Protein AF-A0A955HXT4-F1 (afdb_monomer_lite)

Foldseek 3Di:
DDDDDDDDDDDDDDDDDDDPPPPPPPPVVVVVVVVVVVVVVVVVPPDDDDDPDPPPPDDDDQWDWDFDAFADFPQDDQQWTFTPTQFIDTPNAGEKEWEAAPPDPLCVLQVVLVLVLQVPDDRYHYFYAHPVQQAGPNVRDHHDPVVNVSLQCRLCVVNADGWIATRVGIIHGTDNCVVVSDNVVVSVVVVVRSVVSD

Sequence (198 aa):
MRKKKHKETIQEVEIRLPSLLSAYLTPVAIIITTVIVCFVILFATRGSSLLITSADSDDSVAGALSYAGRGKALGDFKTFTEYDNELCTEDGKPVVFMFSATWCPHCQWVGDTFNSWAKEQKDVVVYRYEVDTNENVLTGEKGIPEEHKKIYDEFNPNQTIPTFVFGCKYARVGNGYENENDLQKEVDTFNDVVSKIL

Organism: NCBI:txid2099670

InterPro domains:
  IPR013766 Thioredoxin domain [PF00085] (81-137)
  IPR013766 Thioredoxin domain [PS51352] (54-192)
  IPR036249 Thioredoxin-like superfamily [SSF52833] (80-187)
  IPR050620 Thioredoxin H-type-like [PTHR10438] (78-177)

Secondary structure (DSSP, 8-state):
-------PPPPP--------TTSSHHHHHHHHHHHHHHHHHHHHT----------------SSPPB------EEEEETTEEEE--PPPEETTEEEEEEEE-TT-HHHHHHHHHHHHHHHH-SSSEEEEEETTTTEETTTTEE---HHHHHHHHHH-TT--SSEEEETTTEEEES-SSGGGT-HHHHHHHHHHHHTTT-

Structure (mmCIF, N/CA/C/O backbone):
data_AF-A0A955HXT4-F1
#
_entry.id   AF-A0A955HXT4-F1
#
loop_
_atom_site.group_PDB
_atom_site.id
_atom_site.type_symbol
_atom_site.label_atom_id
_atom_site.label_alt_id
_atom_site.label_comp_id
_atom_site.label_asym_id
_atom_site.label_entity_id
_atom_site.label_seq_id
_atom_site.pdbx_PDB_ins_code
_atom_site.Cartn_x
_atom_site.Cartn_y
_atom_site.Cartn_z
_atom_site.occupancy
_atom_site.B_iso_or_equiv
_atom_site.auth_seq_id
_atom_site.auth_comp_id
_atom_site.auth_asym_id
_atom_site.auth_atom_id
_atom_site.pdbx_PDB_model_num
ATOM 1 N N . MET A 1 1 ? 60.426 15.528 7.931 1.00 53.31 1 MET A N 1
ATOM 2 C CA . MET A 1 1 ? 59.687 15.466 9.213 1.00 53.31 1 MET A CA 1
ATOM 3 C C . MET A 1 1 ? 59.556 14.002 9.639 1.00 53.31 1 MET A C 1
ATOM 5 O O . MET A 1 1 ? 58.858 13.249 8.978 1.00 53.31 1 MET A O 1
ATOM 9 N N . ARG A 1 2 ? 60.314 13.563 10.658 1.00 49.75 2 ARG A N 1
ATOM 10 C CA . ARG A 1 2 ? 60.369 12.165 11.140 1.00 49.75 2 ARG A CA 1
ATOM 11 C C . ARG A 1 2 ? 59.339 11.959 12.259 1.00 49.75 2 ARG A C 1
ATOM 13 O O . ARG A 1 2 ? 59.490 12.557 13.319 1.00 49.75 2 ARG A O 1
ATOM 20 N N . LYS A 1 3 ? 58.326 11.110 12.050 1.00 57.19 3 LYS A N 1
ATOM 21 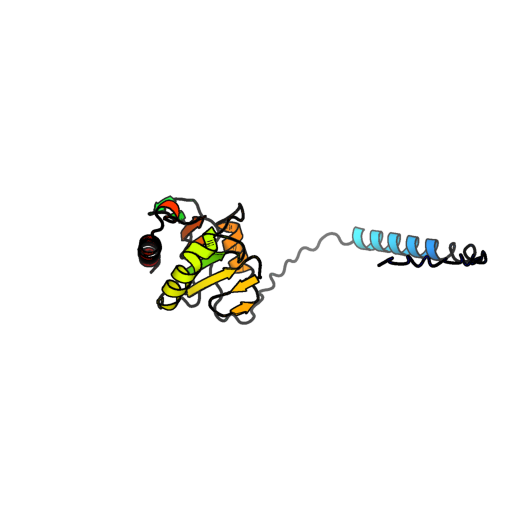C CA . LYS A 1 3 ? 57.395 10.685 13.111 1.00 57.19 3 LYS A CA 1
ATOM 22 C C . LYS A 1 3 ? 58.052 9.576 13.946 1.00 57.19 3 LYS A C 1
ATOM 24 O O . LYS A 1 3 ? 58.357 8.508 13.423 1.00 57.19 3 LYS A O 1
ATOM 29 N N . LYS A 1 4 ? 58.317 9.857 15.227 1.00 58.62 4 LYS A N 1
ATOM 30 C CA . LYS A 1 4 ? 58.809 8.885 16.218 1.00 58.62 4 LYS A CA 1
ATOM 31 C C . LYS A 1 4 ? 57.659 7.958 16.631 1.00 58.62 4 LYS A C 1
ATOM 33 O O . LYS A 1 4 ? 56.587 8.435 16.983 1.00 58.62 4 LYS A O 1
ATOM 38 N N . LYS A 1 5 ? 57.899 6.647 16.582 1.00 60.75 5 LYS A N 1
ATOM 39 C CA . LYS A 1 5 ? 56.987 5.586 17.031 1.00 60.75 5 LYS A CA 1
ATOM 40 C C . LYS A 1 5 ? 57.273 5.328 18.515 1.00 60.75 5 LYS A C 1
ATOM 42 O O . LYS A 1 5 ? 58.397 4.956 18.848 1.00 60.75 5 LYS A O 1
ATOM 47 N N . HIS A 1 6 ? 56.310 5.592 19.395 1.00 56.22 6 HIS A N 1
ATOM 48 C CA . HIS A 1 6 ? 56.411 5.267 20.820 1.00 56.22 6 HIS A CA 1
ATOM 49 C C . HIS A 1 6 ? 55.962 3.813 21.011 1.00 56.22 6 HIS A C 1
ATOM 51 O O . HIS A 1 6 ? 54.920 3.418 20.494 1.00 56.22 6 HIS A O 1
ATOM 57 N N . LYS A 1 7 ? 56.805 3.006 21.656 1.00 61.34 7 LYS A N 1
ATOM 58 C CA . LYS A 1 7 ? 56.578 1.589 21.943 1.00 61.34 7 LYS A CA 1
ATOM 59 C C . LYS A 1 7 ? 56.429 1.492 23.457 1.00 61.34 7 LYS A C 1
ATOM 61 O O . LYS A 1 7 ? 57.424 1.625 24.161 1.00 61.34 7 LYS A O 1
ATOM 66 N N . GLU A 1 8 ? 55.200 1.347 23.935 1.00 68.94 8 GLU A N 1
ATOM 67 C CA . GLU A 1 8 ? 54.926 1.086 25.347 1.00 68.94 8 GLU A CA 1
ATOM 68 C C . GLU A 1 8 ? 55.079 -0.412 25.622 1.00 68.94 8 GLU A C 1
ATOM 70 O O . GLU A 1 8 ? 54.591 -1.260 24.873 1.00 68.94 8 GLU A O 1
ATOM 75 N N . THR A 1 9 ? 55.831 -0.718 26.674 1.00 63.16 9 THR A N 1
ATOM 76 C CA . THR A 1 9 ? 56.113 -2.064 27.172 1.00 63.16 9 THR A CA 1
ATOM 77 C C . THR A 1 9 ? 55.138 -2.347 28.309 1.00 63.16 9 THR A C 1
ATOM 79 O O . THR A 1 9 ? 55.160 -1.643 29.315 1.00 63.16 9 THR A O 1
ATOM 82 N N . ILE A 1 10 ? 54.294 -3.366 28.153 1.00 64.38 10 ILE A N 1
ATOM 83 C CA . ILE A 1 10 ? 53.376 -3.839 29.195 1.00 64.38 10 ILE A CA 1
ATOM 84 C C . ILE A 1 10 ? 54.114 -4.887 30.037 1.00 64.38 10 ILE A C 1
ATOM 86 O O . ILE A 1 10 ? 54.638 -5.859 29.497 1.00 64.38 10 ILE A O 1
ATOM 90 N N . GLN A 1 11 ? 54.186 -4.660 31.350 1.00 62.50 11 GLN A N 1
ATOM 91 C CA . GLN A 1 11 ? 54.687 -5.615 32.341 1.00 62.50 11 GLN A CA 1
ATOM 92 C C . GLN A 1 11 ? 53.580 -6.618 32.690 1.00 62.50 11 GLN A C 1
ATOM 94 O O . GLN A 1 11 ? 52.490 -6.218 33.095 1.00 62.50 11 GLN A O 1
ATOM 99 N N . GLU A 1 12 ? 53.869 -7.911 32.555 1.00 58.31 12 GLU A N 1
ATOM 100 C CA . GLU A 1 12 ? 52.987 -8.984 33.015 1.00 58.31 12 GLU A CA 1
ATOM 101 C C . GLU A 1 12 ? 53.030 -9.090 34.545 1.00 58.31 12 GLU A C 1
ATOM 103 O O . GLU A 1 12 ? 54.092 -9.224 35.153 1.00 58.31 12 GLU A O 1
ATOM 108 N N . VAL A 1 13 ? 51.853 -9.014 35.167 1.00 61.19 13 VAL A N 1
ATOM 109 C CA . VAL A 1 13 ? 51.643 -9.261 36.595 1.00 61.19 13 VAL A CA 1
ATOM 110 C C . VAL A 1 13 ? 51.142 -10.695 36.736 1.00 61.19 13 VAL A C 1
ATOM 112 O O . VAL A 1 13 ? 49.995 -10.998 36.414 1.00 61.19 13 VAL A O 1
ATOM 115 N N . GLU A 1 14 ? 52.010 -11.587 37.202 1.00 57.38 14 GLU A N 1
ATOM 116 C CA . GLU A 1 14 ? 51.670 -12.986 37.458 1.00 57.38 14 GLU A CA 1
ATOM 117 C C . GLU A 1 14 ? 50.948 -13.102 38.814 1.00 57.38 14 GLU A C 1
ATOM 119 O O . GLU A 1 14 ? 51.556 -13.050 39.885 1.00 57.38 14 GLU A O 1
ATOM 124 N N . ILE A 1 15 ? 49.618 -13.214 38.777 1.00 60.78 15 ILE A N 1
ATOM 125 C CA . ILE A 1 15 ? 48.770 -13.374 39.966 1.00 60.78 15 ILE A CA 1
ATOM 126 C C . ILE A 1 15 ? 48.637 -14.873 40.277 1.00 60.78 15 ILE A C 1
ATOM 128 O O . ILE A 1 15 ? 47.911 -15.599 39.599 1.00 60.78 15 ILE A O 1
ATOM 132 N N . ARG A 1 16 ? 49.310 -15.348 41.334 1.00 54.75 16 ARG A N 1
ATOM 133 C CA . ARG A 1 16 ? 49.084 -16.691 41.899 1.00 54.75 16 ARG A CA 1
ATOM 134 C C . ARG A 1 16 ? 47.784 -16.719 42.710 1.00 54.75 16 ARG A C 1
ATOM 136 O O . ARG A 1 16 ? 47.733 -16.180 43.814 1.00 54.75 16 ARG A O 1
ATOM 143 N N . LEU A 1 17 ? 46.755 -17.384 42.183 1.00 54.28 17 LEU A N 1
ATOM 144 C CA . LEU A 1 17 ? 45.525 -17.707 42.917 1.00 54.28 17 LEU A CA 1
ATOM 145 C C . LEU A 1 17 ? 45.752 -18.899 43.876 1.00 54.28 17 LEU A C 1
ATOM 147 O O . LEU A 1 17 ? 46.252 -19.936 43.434 1.00 54.28 17 LEU A O 1
ATOM 151 N N . PRO A 1 18 ? 45.358 -18.808 45.160 1.00 56.88 18 PRO A N 1
ATOM 152 C CA . PRO A 1 18 ? 45.424 -19.932 46.088 1.00 56.88 18 PRO A CA 1
ATOM 153 C C . PRO A 1 18 ? 44.296 -20.953 45.852 1.00 56.88 18 PRO A C 1
ATOM 155 O O . PRO A 1 18 ? 43.135 -20.623 45.612 1.00 56.88 18 PRO A O 1
ATOM 158 N N . SER A 1 19 ? 44.665 -22.227 45.962 1.00 62.62 19 SER A N 1
ATOM 159 C CA . SER A 1 19 ? 43.864 -23.434 45.751 1.00 62.62 19 SER A CA 1
ATOM 160 C C . SER A 1 19 ? 42.861 -23.711 46.884 1.00 62.62 19 SER A C 1
ATOM 162 O O . SER A 1 19 ? 43.049 -24.642 47.666 1.00 62.62 19 SER A O 1
ATOM 164 N N . LEU A 1 20 ? 41.785 -22.925 46.984 1.00 56.62 20 LEU A N 1
ATOM 165 C CA . LEU A 1 20 ? 40.714 -23.139 47.979 1.00 56.62 20 LEU A CA 1
ATOM 166 C C . LEU A 1 20 ? 39.374 -23.614 47.381 1.00 56.62 20 LEU A C 1
ATOM 168 O O . LEU A 1 20 ? 38.366 -23.683 48.079 1.00 56.62 20 LEU A O 1
ATOM 172 N N . LEU A 1 21 ? 39.350 -23.996 46.101 1.00 54.28 21 LEU A N 1
ATOM 173 C CA . LEU A 1 21 ? 38.120 -24.373 45.389 1.00 54.28 21 LEU A CA 1
ATOM 174 C C . LEU A 1 21 ? 37.631 -25.818 45.616 1.00 54.28 21 LEU A C 1
ATOM 176 O O . LEU A 1 21 ? 36.518 -26.129 45.202 1.00 54.28 21 LEU A O 1
ATOM 180 N N . SER A 1 22 ? 38.384 -26.709 46.278 1.00 54.56 22 SER A N 1
ATOM 181 C CA . SER A 1 22 ? 37.965 -28.124 46.389 1.00 54.56 22 SER A CA 1
ATOM 182 C C . SER A 1 22 ? 37.042 -28.454 47.571 1.00 54.56 22 SER A C 1
ATOM 184 O O . SER A 1 22 ? 36.532 -29.570 47.633 1.00 54.56 22 SER A O 1
ATOM 186 N N . ALA A 1 23 ? 36.773 -27.514 48.485 1.00 54.53 23 ALA A N 1
ATOM 187 C CA . ALA A 1 23 ? 36.004 -27.799 49.705 1.00 54.53 23 ALA A CA 1
ATOM 188 C C . ALA A 1 23 ? 34.492 -27.497 49.617 1.00 54.53 23 ALA A C 1
ATOM 190 O O . ALA A 1 23 ? 33.747 -27.902 50.504 1.00 54.53 23 ALA A O 1
ATOM 191 N N . TYR A 1 24 ? 34.019 -26.818 48.564 1.00 53.38 24 TYR A N 1
ATOM 192 C CA . TYR A 1 24 ? 32.614 -26.378 48.450 1.00 53.38 24 TYR A CA 1
ATOM 193 C C . TYR A 1 24 ? 31.806 -27.058 47.334 1.00 53.38 24 TYR A C 1
ATOM 195 O O . TYR A 1 24 ? 30.602 -26.836 47.224 1.00 53.38 24 TYR A O 1
ATOM 203 N N . LEU A 1 25 ? 32.430 -27.913 46.518 1.00 52.97 25 LEU A N 1
ATOM 204 C CA . LEU A 1 25 ? 31.774 -28.522 45.352 1.00 52.97 25 LEU A CA 1
ATOM 205 C C . LEU A 1 25 ? 30.911 -29.751 45.683 1.00 52.97 25 LEU A C 1
ATOM 207 O O . LEU A 1 25 ? 30.030 -30.101 44.901 1.00 52.97 25 LEU A O 1
ATOM 211 N N . THR A 1 26 ? 31.107 -30.398 46.833 1.00 55.69 26 THR A N 1
ATOM 212 C CA . THR A 1 26 ? 30.389 -31.637 47.171 1.00 55.69 26 THR A CA 1
ATOM 213 C C . THR A 1 26 ? 28.972 -31.446 47.742 1.00 55.69 26 THR A C 1
ATOM 215 O O . THR A 1 26 ? 28.105 -32.227 47.350 1.00 55.69 26 THR A O 1
ATOM 218 N N . PRO A 1 27 ? 28.635 -30.434 48.575 1.00 55.62 27 PRO A N 1
ATOM 219 C CA . PRO A 1 27 ? 27.262 -30.299 49.076 1.00 55.62 27 PRO A CA 1
ATOM 220 C C . PRO A 1 27 ? 26.286 -29.672 48.061 1.00 55.62 27 PRO A C 1
ATOM 222 O O . PRO A 1 27 ? 25.096 -29.977 48.098 1.00 55.62 27 PRO A O 1
ATOM 225 N N . VAL A 1 28 ? 26.757 -28.839 47.122 1.00 58.94 28 VAL A N 1
ATOM 226 C CA . VAL A 1 28 ? 25.887 -28.146 46.144 1.00 58.94 28 VAL A CA 1
ATOM 227 C C . VAL A 1 28 ? 25.354 -29.103 45.070 1.00 58.94 28 VAL A C 1
ATOM 229 O O . VAL A 1 28 ? 24.183 -29.026 44.700 1.00 58.94 28 VAL A O 1
ATOM 232 N N . ALA A 1 29 ? 26.173 -30.055 44.611 1.00 59.12 29 ALA A N 1
ATOM 233 C CA . ALA A 1 29 ? 25.756 -31.038 43.609 1.00 59.12 29 ALA A CA 1
ATOM 234 C C . ALA A 1 29 ? 24.626 -31.958 44.118 1.00 59.12 29 ALA A C 1
ATOM 236 O O . ALA A 1 29 ? 23.707 -32.285 43.367 1.00 59.12 29 ALA A O 1
ATOM 237 N N . ILE A 1 30 ? 24.639 -32.310 45.410 1.00 62.78 30 ILE A N 1
ATOM 238 C CA . ILE A 1 30 ? 23.604 -33.154 46.028 1.00 62.78 30 ILE A CA 1
ATOM 239 C C . ILE A 1 30 ? 22.255 -32.418 46.074 1.00 62.78 30 ILE A C 1
ATOM 241 O O . ILE A 1 30 ? 21.230 -33.008 45.738 1.00 62.78 30 ILE A O 1
ATOM 245 N N . ILE A 1 31 ? 22.248 -31.119 46.397 1.00 65.88 31 ILE A N 1
ATOM 246 C CA . ILE A 1 31 ? 21.019 -30.305 46.459 1.00 65.88 31 ILE A CA 1
ATOM 247 C C . ILE A 1 31 ? 20.382 -30.136 45.070 1.00 65.88 31 ILE A C 1
ATOM 249 O O . ILE A 1 31 ? 19.165 -30.222 44.933 1.00 65.88 31 ILE A O 1
ATOM 253 N N . ILE A 1 32 ? 21.182 -29.946 44.016 1.00 67.31 32 ILE A N 1
ATOM 254 C CA . ILE A 1 32 ? 20.648 -29.778 42.654 1.00 67.31 32 ILE A CA 1
ATOM 255 C C . ILE A 1 32 ? 19.984 -31.073 42.164 1.00 67.31 32 ILE A C 1
ATOM 257 O O . ILE A 1 32 ? 18.893 -31.035 41.595 1.00 67.31 32 ILE A O 1
ATOM 261 N N . THR A 1 33 ? 20.592 -32.233 42.429 1.00 66.56 33 THR A N 1
ATOM 262 C CA . THR A 1 33 ? 20.018 -33.518 41.992 1.00 66.56 33 THR A CA 1
ATOM 263 C C . THR A 1 33 ? 18.702 -33.862 42.693 1.00 66.56 33 THR A C 1
ATOM 265 O O . THR A 1 33 ? 17.781 -34.350 42.038 1.00 66.56 33 THR A O 1
ATOM 268 N N . THR A 1 34 ? 18.553 -33.559 43.986 1.00 68.94 34 THR A N 1
ATOM 269 C CA . THR A 1 34 ? 17.302 -33.831 44.712 1.00 68.94 34 THR A CA 1
ATOM 270 C C . THR A 1 34 ? 16.160 -32.914 44.272 1.00 68.94 34 THR A C 1
ATOM 272 O O . THR A 1 34 ? 15.029 -33.381 44.138 1.00 68.94 34 THR A O 1
ATOM 275 N N . VAL A 1 35 ? 16.440 -31.646 43.952 1.00 72.38 35 VAL A N 1
ATOM 276 C CA . VAL A 1 35 ? 15.427 -30.715 43.421 1.00 72.38 35 VAL A CA 1
ATOM 277 C C . VAL A 1 35 ? 14.930 -31.153 42.040 1.00 72.38 35 VAL A C 1
ATOM 279 O O . VAL A 1 35 ? 13.722 -31.149 41.804 1.00 72.38 35 VAL A O 1
ATOM 282 N N . ILE A 1 36 ? 15.826 -31.594 41.148 1.00 71.56 36 ILE A N 1
ATOM 283 C CA . ILE A 1 36 ? 15.449 -32.047 39.799 1.00 71.56 36 ILE A CA 1
ATOM 284 C C . ILE A 1 36 ? 14.583 -33.314 39.862 1.00 71.56 36 ILE A C 1
ATOM 286 O O . ILE A 1 36 ? 13.556 -33.384 39.188 1.00 71.56 36 ILE A O 1
ATOM 290 N N . VAL A 1 37 ? 14.932 -34.290 40.709 1.00 69.81 37 VAL A N 1
ATOM 291 C CA . VAL A 1 37 ? 14.133 -35.520 40.871 1.00 69.81 37 VAL A CA 1
ATOM 292 C C . VAL A 1 37 ? 12.741 -35.214 41.441 1.00 69.81 37 VAL A C 1
ATOM 294 O O . VAL A 1 37 ? 11.750 -35.739 40.933 1.00 69.81 37 VAL A O 1
ATOM 297 N N . CYS A 1 38 ? 12.628 -34.313 42.424 1.00 67.00 38 CYS A N 1
ATOM 298 C CA . CYS A 1 38 ? 11.327 -33.875 42.942 1.00 67.00 38 CYS A CA 1
ATOM 299 C C . CYS A 1 38 ? 10.472 -33.166 41.878 1.00 67.00 38 CYS A C 1
ATOM 301 O O . CYS A 1 38 ? 9.263 -33.391 41.820 1.00 67.00 38 CYS A O 1
ATOM 303 N N . PHE A 1 39 ? 11.078 -32.348 41.010 1.00 67.81 39 PHE A N 1
ATOM 304 C CA . PHE A 1 39 ? 10.352 -31.651 39.943 1.00 67.81 39 PHE A CA 1
ATOM 305 C C . PHE A 1 39 ? 9.809 -32.616 38.882 1.00 67.81 39 PHE A C 1
ATOM 307 O O . PHE A 1 39 ? 8.666 -32.478 38.450 1.00 67.81 39 PHE A O 1
ATOM 314 N N . VAL A 1 40 ? 10.586 -33.637 38.509 1.00 66.75 40 VAL A N 1
ATOM 315 C CA . VAL A 1 40 ? 10.152 -34.656 37.539 1.00 66.75 40 VAL A CA 1
ATOM 316 C C . VAL A 1 40 ? 9.013 -35.514 38.103 1.00 66.75 40 VAL A C 1
ATOM 318 O O . VAL A 1 40 ? 8.042 -35.772 37.393 1.00 66.75 40 VAL A O 1
ATOM 321 N N . ILE A 1 41 ? 9.066 -35.896 39.386 1.00 63.47 41 ILE A N 1
ATOM 322 C CA . ILE A 1 41 ? 7.982 -36.659 40.030 1.00 63.47 41 ILE A CA 1
ATOM 323 C C . ILE A 1 41 ? 6.696 -35.819 40.127 1.00 63.47 41 ILE A C 1
ATOM 325 O O . ILE A 1 41 ? 5.614 -36.333 39.848 1.00 63.47 41 ILE A O 1
ATOM 329 N N . LEU A 1 42 ? 6.798 -34.521 40.444 1.00 59.72 42 LEU A N 1
ATOM 330 C CA . LEU A 1 42 ? 5.639 -33.619 40.511 1.00 59.72 42 LEU A CA 1
ATOM 331 C C . LEU A 1 42 ? 4.983 -33.358 39.146 1.00 59.72 42 LEU A C 1
ATOM 333 O O . LEU A 1 42 ? 3.772 -33.136 39.090 1.00 59.72 42 LEU A O 1
ATOM 337 N N . PHE A 1 43 ? 5.750 -33.394 38.054 1.00 58.38 43 PHE A N 1
ATOM 338 C CA . PHE A 1 43 ? 5.209 -33.243 36.700 1.00 58.38 43 PHE A CA 1
ATOM 339 C C . PHE A 1 43 ? 4.623 -34.545 36.139 1.00 58.38 43 PHE A C 1
ATOM 341 O O . PHE A 1 43 ? 3.641 -34.496 35.401 1.00 58.38 43 PHE A O 1
ATOM 348 N N . ALA A 1 44 ? 5.149 -35.713 36.522 1.00 57.88 44 ALA A N 1
ATOM 349 C CA . ALA A 1 44 ? 4.677 -36.998 36.004 1.00 57.88 44 ALA A CA 1
ATOM 350 C C . ALA A 1 44 ? 3.304 -37.442 36.556 1.00 57.88 44 ALA A C 1
ATOM 352 O O . ALA A 1 44 ? 2.647 -38.275 35.937 1.00 57.88 44 ALA A O 1
ATOM 353 N N . THR A 1 45 ? 2.833 -36.892 37.685 1.00 53.06 45 THR A N 1
ATOM 354 C CA . THR A 1 45 ? 1.534 -37.269 38.286 1.00 53.06 45 THR A CA 1
ATOM 355 C C . THR A 1 45 ? 0.406 -36.260 38.057 1.00 53.06 45 THR A C 1
ATOM 357 O O . THR A 1 45 ? -0.692 -36.453 38.572 1.00 53.06 45 THR A O 1
ATOM 360 N N . ARG A 1 46 ? 0.626 -35.192 37.280 1.00 55.06 46 ARG A N 1
ATOM 361 C CA . ARG A 1 46 ? -0.428 -34.241 36.876 1.00 55.06 46 ARG A CA 1
ATOM 362 C C . ARG A 1 46 ? -0.870 -34.478 35.434 1.00 55.06 46 ARG A C 1
ATOM 364 O O . ARG A 1 46 ? -0.840 -33.589 34.593 1.00 55.06 46 ARG A O 1
ATOM 371 N N . GLY A 1 47 ? -1.299 -35.707 35.167 1.00 53.81 47 GLY A N 1
ATOM 372 C CA . GLY A 1 47 ? -2.097 -36.029 33.993 1.00 53.81 47 GLY A CA 1
ATOM 373 C C . GLY A 1 47 ? -3.577 -35.732 34.242 1.00 53.81 47 GLY A C 1
ATOM 374 O O . GLY A 1 47 ? -4.168 -36.267 35.175 1.00 53.81 47 GLY A O 1
ATOM 375 N N . SER A 1 48 ? -4.158 -34.933 33.346 1.00 57.94 48 SER A N 1
ATOM 376 C CA . SER A 1 48 ? -5.571 -34.978 32.943 1.00 57.94 48 SER A CA 1
ATOM 377 C C . SER A 1 48 ? -6.626 -34.394 33.892 1.00 57.94 48 SER A C 1
ATOM 379 O O . SER A 1 48 ? -7.367 -35.099 34.571 1.00 57.94 48 SER A O 1
ATOM 381 N N . SER A 1 49 ? -6.827 -33.081 33.787 1.00 51.81 49 SER A N 1
ATOM 382 C CA . SER A 1 49 ? -8.177 -32.511 33.682 1.00 51.81 49 SER A CA 1
ATOM 383 C C . SER A 1 49 ? -8.116 -31.282 32.788 1.00 51.81 49 SER A C 1
ATOM 385 O O . SER A 1 49 ? -7.699 -30.199 33.186 1.00 51.81 49 SER A O 1
ATOM 387 N N . LEU A 1 50 ? -8.468 -31.527 31.530 1.00 53.34 50 LEU A N 1
ATOM 388 C CA . LEU A 1 50 ? -8.691 -30.545 30.489 1.00 53.34 50 LEU A CA 1
ATOM 389 C C . LEU A 1 50 ? -9.994 -29.801 30.823 1.00 53.34 50 LEU A C 1
ATOM 391 O O . LEU A 1 50 ? -11.080 -30.328 30.604 1.00 53.34 50 LEU A O 1
ATOM 395 N N . LEU A 1 51 ? -9.888 -28.592 31.364 1.00 49.12 51 LEU A N 1
ATOM 396 C CA . LEU A 1 51 ? -10.945 -27.588 31.277 1.00 49.12 51 LEU A CA 1
ATOM 397 C C . LEU A 1 51 ? -10.313 -26.345 30.665 1.00 49.12 51 LEU A C 1
ATOM 399 O O . LEU A 1 51 ? -9.711 -25.523 31.348 1.00 49.12 51 LEU A O 1
ATOM 403 N N . ILE A 1 52 ? -10.408 -26.268 29.340 1.00 51.25 52 ILE A N 1
ATOM 404 C CA . ILE A 1 52 ? -10.197 -25.033 28.597 1.00 51.25 52 ILE A CA 1
ATOM 405 C C . ILE A 1 52 ? -11.432 -24.186 28.892 1.00 51.25 52 ILE A C 1
ATOM 407 O O . ILE A 1 52 ? -12.488 -24.387 28.299 1.00 51.25 52 ILE A O 1
ATOM 411 N N . THR A 1 53 ? -11.325 -23.290 29.868 1.00 43.19 53 THR A N 1
ATOM 412 C CA . THR A 1 53 ? -12.215 -22.136 29.937 1.00 43.19 53 THR A CA 1
ATOM 413 C C . THR A 1 53 ? -11.694 -21.158 28.894 1.00 43.19 53 THR A C 1
ATOM 415 O O . THR A 1 53 ? -10.578 -20.653 29.032 1.00 43.19 53 THR A O 1
ATOM 418 N N . SER A 1 54 ? -12.456 -20.953 27.823 1.00 47.97 54 SER A N 1
ATOM 419 C CA . SER A 1 54 ? -12.276 -19.823 26.918 1.00 47.97 54 SER A CA 1
ATOM 420 C C . SER A 1 54 ? -12.314 -18.549 27.756 1.00 47.97 54 SER A C 1
ATOM 422 O O . SER A 1 54 ? -13.346 -18.196 28.321 1.00 47.97 54 SER A O 1
ATOM 424 N N . ALA A 1 55 ? -11.152 -17.927 27.925 1.00 49.91 55 ALA A N 1
ATOM 425 C CA . ALA A 1 55 ? -11.064 -16.576 28.433 1.00 49.91 55 ALA A CA 1
ATOM 426 C C . ALA A 1 55 ? -11.477 -15.662 27.279 1.00 49.91 55 ALA A C 1
ATOM 428 O O . ALA A 1 55 ? -10.683 -15.409 26.375 1.00 49.91 55 ALA A O 1
ATOM 429 N N . ASP A 1 56 ? -12.737 -15.238 27.299 1.00 47.41 56 ASP A N 1
ATOM 430 C CA . ASP A 1 56 ? -13.192 -14.069 26.562 1.00 47.41 56 ASP A CA 1
ATOM 431 C C . ASP A 1 56 ? -12.456 -12.862 27.154 1.00 47.41 56 ASP A C 1
ATOM 433 O O . ASP A 1 56 ? -12.758 -12.382 28.247 1.00 47.41 56 ASP A O 1
ATOM 437 N N . SER A 1 57 ? -11.396 -12.436 26.473 1.00 51.38 57 SER A N 1
ATOM 438 C CA . SER A 1 57 ? -10.757 -11.148 26.704 1.00 51.38 57 SER A CA 1
ATOM 439 C C . SER A 1 57 ? -11.605 -10.068 26.036 1.00 51.38 57 SER A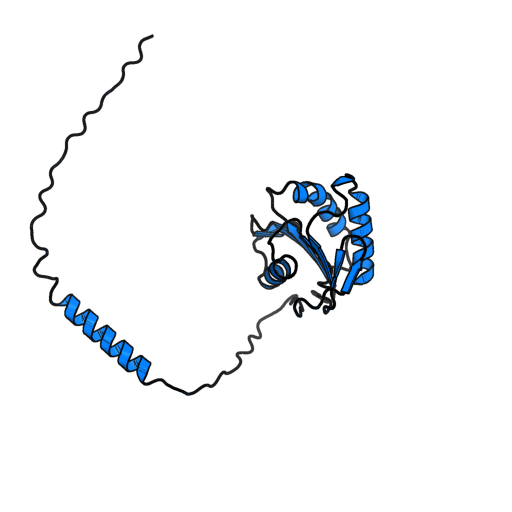 C 1
ATOM 441 O O . SER A 1 57 ? -11.317 -9.647 24.916 1.00 51.38 57 SER A O 1
ATOM 443 N N . ASP A 1 58 ? -12.664 -9.660 26.732 1.00 60.25 58 ASP A N 1
ATOM 444 C CA . ASP A 1 58 ? -13.316 -8.370 26.533 1.00 60.25 58 ASP A CA 1
ATOM 445 C C . ASP A 1 58 ? -12.448 -7.298 27.200 1.00 60.25 58 ASP A C 1
ATOM 447 O O . ASP A 1 58 ? -12.473 -7.157 28.419 1.00 60.25 58 ASP A O 1
ATOM 451 N N . ASP A 1 59 ? -11.680 -6.546 26.410 1.00 44.22 59 ASP A N 1
ATOM 452 C CA . ASP A 1 59 ? -11.146 -5.247 26.829 1.00 44.22 59 ASP A CA 1
ATOM 453 C C . ASP A 1 59 ? -10.988 -4.317 25.610 1.00 44.22 59 ASP A C 1
ATOM 455 O O . ASP A 1 59 ? -10.093 -4.455 24.780 1.00 44.22 59 ASP A O 1
ATOM 459 N N . SER A 1 60 ? -11.916 -3.357 25.524 1.00 48.31 60 SER A N 1
ATOM 460 C CA . SER A 1 60 ? -11.813 -2.055 24.845 1.00 48.31 60 SER A CA 1
ATOM 461 C C . SER A 1 60 ? -11.209 -2.017 23.431 1.00 48.31 60 SER A C 1
ATOM 463 O O . SER A 1 60 ? -10.053 -1.640 23.251 1.00 48.31 60 SER A O 1
ATOM 465 N N . VAL A 1 61 ? -12.028 -2.266 22.409 1.00 44.97 61 VAL A N 1
ATOM 466 C CA . VAL A 1 61 ? -11.668 -1.981 21.012 1.00 44.97 61 VAL A CA 1
ATOM 467 C C . VAL A 1 61 ? -12.329 -0.690 20.534 1.00 44.97 61 VAL A C 1
ATOM 469 O O . VAL A 1 61 ? -13.503 -0.653 20.174 1.00 44.97 61 VAL A O 1
ATOM 472 N N . ALA A 1 62 ? -11.547 0.386 20.520 1.00 43.47 62 ALA A N 1
ATOM 473 C CA . ALA A 1 62 ? -11.665 1.341 19.429 1.00 43.47 62 ALA A CA 1
ATOM 474 C C . ALA A 1 62 ? -11.081 0.644 18.184 1.00 43.47 62 ALA A C 1
ATOM 476 O O . ALA A 1 62 ? -9.929 0.225 18.228 1.00 43.47 62 ALA A O 1
ATOM 477 N N . GLY A 1 63 ? -11.896 0.441 17.144 1.00 54.38 63 GLY A N 1
ATOM 478 C CA . GLY A 1 63 ? -11.447 0.010 15.814 1.00 54.38 63 GLY A CA 1
ATOM 479 C C . GLY A 1 63 ? -10.830 -1.388 15.691 1.00 54.38 63 GLY A C 1
ATOM 480 O O . GLY A 1 63 ? -9.752 -1.523 15.126 1.00 54.38 63 GLY A O 1
ATOM 481 N N . ALA A 1 64 ? -11.478 -2.456 16.173 1.00 66.69 64 ALA A N 1
ATOM 482 C CA . ALA A 1 64 ? -10.987 -3.809 15.877 1.00 66.69 64 ALA A CA 1
ATOM 483 C C . ALA A 1 64 ? -11.092 -4.114 14.374 1.00 66.69 64 ALA A C 1
ATOM 485 O O . ALA A 1 64 ? -12.193 -4.147 13.820 1.00 66.69 64 ALA A O 1
ATOM 486 N N . LEU A 1 65 ? -9.956 -4.389 13.733 1.00 79.38 65 LEU A N 1
ATOM 487 C CA . LEU A 1 65 ? -9.920 -4.884 12.364 1.00 79.38 65 LEU A CA 1
ATOM 488 C C . LEU A 1 65 ? -10.609 -6.253 12.273 1.00 79.38 65 LEU A C 1
ATOM 490 O O . LEU A 1 65 ? -10.188 -7.220 12.909 1.00 79.38 65 LEU A O 1
ATOM 494 N N . SER A 1 66 ? -11.644 -6.351 11.441 1.00 75.44 66 SER A N 1
ATOM 495 C CA . SER A 1 66 ? -12.290 -7.630 11.123 1.00 75.44 66 SER A CA 1
ATOM 496 C C . SER A 1 66 ? -11.581 -8.283 9.935 1.00 75.44 66 SER A C 1
ATOM 498 O O . SER A 1 66 ? -11.556 -7.696 8.854 1.00 75.44 66 SER A O 1
ATOM 500 N N . TYR A 1 67 ? -10.994 -9.474 10.110 1.00 69.69 67 TYR A N 1
ATOM 501 C CA . TYR A 1 67 ? -10.314 -10.199 9.030 1.00 69.69 67 TYR A CA 1
ATOM 502 C C . TYR A 1 67 ? -10.402 -11.728 9.162 1.00 69.69 67 TYR A C 1
ATOM 504 O O . TYR A 1 67 ? -10.115 -12.282 10.223 1.00 69.69 67 TYR A O 1
ATOM 512 N N . ALA A 1 68 ? -10.722 -12.408 8.055 1.00 62.72 68 ALA A N 1
ATOM 513 C CA . ALA A 1 68 ? -10.880 -13.860 7.971 1.00 62.72 68 ALA A CA 1
ATOM 514 C C . ALA A 1 68 ? -9.915 -14.520 6.962 1.00 62.72 68 ALA A C 1
ATOM 516 O O . ALA A 1 68 ? -10.354 -15.249 6.085 1.00 62.72 68 ALA A O 1
ATOM 517 N N . GLY A 1 69 ? -8.602 -14.307 7.094 1.00 68.31 69 GLY A N 1
ATOM 518 C CA . GLY A 1 69 ? -7.557 -15.098 6.416 1.00 68.31 69 GLY A CA 1
ATOM 519 C C . GLY A 1 69 ? -7.534 -15.095 4.869 1.00 68.31 69 GLY A C 1
ATOM 520 O O . GLY A 1 69 ? -8.437 -14.579 4.211 1.00 68.31 69 GLY A O 1
ATOM 521 N N . ARG A 1 70 ? -6.495 -15.699 4.255 1.00 77.12 70 ARG A N 1
ATOM 522 C CA . ARG A 1 70 ? -6.346 -15.723 2.781 1.00 77.12 70 ARG A CA 1
ATOM 523 C C . ARG A 1 70 ? -7.244 -16.790 2.190 1.00 77.12 70 ARG A C 1
ATOM 525 O O . ARG A 1 70 ? -6.943 -17.983 2.247 1.00 77.12 70 ARG A O 1
ATOM 532 N N . GLY A 1 71 ? -8.305 -16.352 1.546 1.00 79.88 71 GLY A N 1
ATOM 533 C CA . GLY A 1 71 ? -9.078 -17.132 0.602 1.00 79.88 71 GLY A CA 1
ATOM 534 C C . GLY A 1 71 ? -8.331 -17.387 -0.707 1.00 79.88 71 GLY A C 1
ATOM 535 O O . GLY A 1 71 ? -7.157 -17.060 -0.914 1.00 79.88 71 GLY A O 1
ATOM 536 N N . LYS A 1 72 ? -9.027 -18.064 -1.613 1.00 91.44 72 LYS A N 1
ATOM 537 C CA . LYS A 1 72 ? -8.479 -18.524 -2.888 1.00 91.44 72 LYS A CA 1
ATOM 538 C C . LYS A 1 72 ? -8.299 -17.341 -3.847 1.00 91.44 72 LYS A C 1
ATOM 540 O O . LYS A 1 72 ? -9.207 -16.530 -3.989 1.00 91.44 72 LYS A O 1
ATOM 545 N N . ALA A 1 73 ? -7.178 -17.293 -4.570 1.00 93.00 73 ALA A N 1
ATOM 546 C CA . ALA A 1 73 ? -7.013 -16.356 -5.683 1.00 93.00 73 ALA A CA 1
ATOM 547 C C . ALA A 1 73 ? -8.072 -16.624 -6.773 1.00 93.00 73 ALA A C 1
ATOM 549 O O . ALA A 1 73 ? -8.230 -17.760 -7.236 1.00 93.00 73 ALA A O 1
ATOM 550 N N . LEU A 1 74 ? -8.800 -15.580 -7.160 1.00 93.25 74 LEU A N 1
ATOM 551 C CA . LEU A 1 74 ? -9.880 -15.620 -8.147 1.00 93.25 74 LEU A CA 1
ATOM 552 C C . LEU A 1 74 ? -9.395 -15.263 -9.554 1.00 93.25 74 LEU A C 1
ATOM 554 O O . LEU A 1 74 ? -9.901 -15.813 -10.532 1.00 93.25 74 LEU A O 1
ATOM 558 N N . GLY A 1 75 ? -8.393 -14.393 -9.657 1.00 92.56 75 GLY A N 1
ATOM 559 C CA . GLY A 1 75 ? -7.822 -13.943 -10.921 1.00 92.56 75 GLY A CA 1
ATOM 560 C C . GLY A 1 75 ? -7.129 -12.596 -10.770 1.00 92.56 75 GLY A C 1
ATOM 561 O O . GLY A 1 75 ? -6.918 -12.131 -9.653 1.00 92.56 75 GLY A O 1
ATOM 562 N N . ASP A 1 76 ? -6.802 -11.970 -11.896 1.00 94.81 76 ASP A N 1
ATOM 563 C CA . ASP A 1 76 ? -6.160 -10.659 -11.914 1.00 94.81 76 ASP A CA 1
ATOM 564 C C . ASP A 1 76 ? -7.167 -9.554 -12.258 1.00 94.81 76 ASP A C 1
ATOM 566 O O . ASP A 1 76 ? -7.963 -9.668 -13.194 1.00 94.81 76 ASP A O 1
ATOM 570 N N . PHE A 1 77 ? -7.090 -8.447 -11.524 1.00 95.12 77 PHE A N 1
ATOM 571 C CA . PHE A 1 77 ? -7.761 -7.190 -11.817 1.00 95.12 77 PHE A CA 1
ATOM 572 C C . PHE A 1 77 ? -6.700 -6.098 -11.964 1.00 95.12 77 PHE A C 1
ATOM 574 O O . PHE A 1 77 ? -6.072 -5.674 -10.994 1.00 95.12 77 PHE A O 1
ATOM 581 N N . LYS A 1 78 ? -6.486 -5.636 -13.203 1.00 95.69 78 LYS A N 1
ATOM 582 C CA . LYS A 1 78 ? -5.364 -4.748 -13.554 1.00 95.69 78 LYS A CA 1
ATOM 583 C C . LYS A 1 78 ? -4.032 -5.391 -13.143 1.00 95.69 78 LYS A C 1
ATOM 585 O O . LYS A 1 78 ? -3.703 -6.460 -13.637 1.00 95.69 78 LYS A O 1
ATOM 590 N N . THR A 1 79 ? -3.271 -4.734 -12.271 1.00 97.44 79 THR A N 1
ATOM 591 C CA . THR A 1 79 ? -1.989 -5.220 -11.746 1.00 97.44 79 THR A CA 1
ATOM 592 C C . THR A 1 79 ? -2.132 -5.913 -10.387 1.00 97.44 79 THR A C 1
ATOM 594 O O . THR A 1 79 ? -1.124 -6.291 -9.800 1.00 97.44 79 THR A O 1
ATOM 597 N N . PHE A 1 80 ? -3.356 -6.081 -9.875 1.00 98.38 80 PHE A N 1
ATOM 598 C CA . PHE A 1 80 ? -3.646 -6.745 -8.605 1.00 98.38 80 PHE A CA 1
ATOM 599 C C . PHE A 1 80 ? -4.182 -8.156 -8.831 1.00 98.38 80 PHE A C 1
ATOM 601 O O . PHE A 1 80 ? -4.905 -8.402 -9.792 1.00 98.38 80 PHE A O 1
ATOM 608 N N . THR A 1 81 ? -3.904 -9.055 -7.894 1.00 97.88 81 THR A N 1
ATOM 609 C CA . THR A 1 81 ? -4.606 -10.335 -7.784 1.00 97.88 81 THR A CA 1
ATOM 610 C C . THR A 1 81 ? -5.808 -10.164 -6.860 1.00 97.88 81 THR A C 1
ATOM 612 O O . THR A 1 81 ? -5.680 -9.615 -5.764 1.00 97.88 81 THR A O 1
ATOM 615 N N . GLU A 1 82 ? -6.970 -10.633 -7.302 1.00 97.62 82 GLU A N 1
ATOM 616 C CA . GLU A 1 82 ? -8.209 -10.702 -6.532 1.00 97.62 82 GLU A CA 1
ATOM 617 C C . GLU A 1 82 ? -8.297 -12.021 -5.753 1.00 97.62 82 GLU A C 1
ATOM 619 O O . GLU A 1 82 ? -7.945 -13.088 -6.263 1.00 97.62 82 GLU A O 1
ATOM 624 N N . TYR A 1 83 ? -8.811 -11.953 -4.530 1.00 96.50 83 TYR A N 1
ATOM 625 C CA . TYR A 1 83 ? -8.975 -13.065 -3.603 1.00 96.50 83 TYR A CA 1
ATOM 626 C C . TYR A 1 83 ? -10.423 -13.160 -3.112 1.00 96.50 83 TYR A C 1
ATOM 628 O O . TYR A 1 83 ? -11.105 -12.152 -2.907 1.00 96.50 83 TYR A O 1
ATOM 636 N N . ASP A 1 84 ? -10.878 -14.395 -2.904 1.00 94.94 84 ASP A N 1
ATOM 637 C CA . ASP A 1 84 ? -12.188 -14.722 -2.335 1.00 94.94 84 ASP A CA 1
ATOM 638 C C . ASP A 1 84 ? -12.184 -14.582 -0.809 1.00 94.94 84 ASP A C 1
ATOM 640 O O . ASP A 1 84 ? -12.245 -15.567 -0.072 1.00 94.94 84 ASP A O 1
ATOM 644 N N . ASN A 1 85 ? -12.027 -13.345 -0.345 1.00 93.69 85 ASN A N 1
ATOM 645 C CA . ASN A 1 85 ? -11.936 -13.010 1.069 1.00 93.69 85 ASN A CA 1
ATOM 646 C C . ASN A 1 85 ? -13.108 -12.132 1.491 1.00 93.69 85 ASN A C 1
ATOM 648 O O . ASN A 1 85 ? -13.658 -11.357 0.696 1.00 93.69 85 ASN A O 1
ATOM 652 N N . GLU A 1 86 ? -13.426 -12.199 2.781 1.00 93.56 86 GLU A N 1
ATOM 653 C CA . GLU A 1 86 ? -14.232 -11.167 3.416 1.00 93.56 86 GLU A CA 1
ATOM 654 C C . GLU A 1 86 ? -13.489 -9.831 3.393 1.00 93.56 86 GLU A C 1
ATOM 656 O O . GLU A 1 86 ? -12.263 -9.761 3.525 1.00 93.56 86 GLU A O 1
ATOM 661 N N . LEU A 1 87 ? -14.258 -8.762 3.203 1.00 95.94 87 LEU A N 1
ATOM 662 C CA . LEU A 1 87 ? -13.730 -7.412 3.186 1.00 95.94 87 LEU A CA 1
ATOM 663 C C . LEU A 1 87 ? -13.209 -7.059 4.581 1.00 95.94 87 LEU A C 1
ATOM 665 O O . LEU A 1 87 ? -13.986 -7.063 5.536 1.00 95.94 87 LEU A O 1
ATOM 669 N N . CYS A 1 88 ? -11.923 -6.725 4.696 1.00 95.75 88 CYS A N 1
ATOM 670 C CA . CYS A 1 88 ? -11.406 -6.241 5.968 1.00 95.75 88 CYS A CA 1
ATOM 671 C C . CYS A 1 88 ? -11.728 -4.765 6.167 1.00 95.75 88 CYS A C 1
ATOM 673 O O . CYS A 1 88 ? -11.469 -3.920 5.300 1.00 95.75 88 CYS A O 1
ATOM 675 N N . THR A 1 89 ? -12.314 -4.478 7.325 1.00 96.06 89 THR A N 1
ATOM 676 C CA . THR A 1 89 ? -12.810 -3.152 7.677 1.00 96.06 89 THR A CA 1
ATOM 677 C C . THR A 1 89 ? -12.354 -2.738 9.061 1.00 96.06 89 THR A C 1
ATOM 679 O O . THR A 1 89 ? -12.306 -3.568 9.971 1.00 96.06 89 THR A O 1
ATOM 682 N N . GLU A 1 90 ? -12.138 -1.442 9.223 1.00 95.06 90 GLU A N 1
ATOM 683 C CA . GLU A 1 90 ? -11.910 -0.773 10.496 1.00 95.06 90 GLU A CA 1
ATOM 684 C C . GLU A 1 90 ? -12.890 0.398 10.588 1.00 95.06 90 GLU A C 1
ATOM 686 O O . GLU A 1 90 ? -13.085 1.131 9.616 1.00 95.06 90 GLU A O 1
ATOM 691 N N . ASP A 1 91 ? -13.600 0.509 11.713 1.00 91.88 91 ASP A N 1
ATOM 692 C CA . ASP A 1 91 ? -14.672 1.495 11.918 1.00 91.88 91 ASP A CA 1
ATOM 693 C C . ASP A 1 91 ? -15.706 1.545 10.771 1.00 91.88 91 ASP A C 1
ATOM 695 O O . ASP A 1 91 ? -16.219 2.599 10.387 1.00 91.88 91 ASP A O 1
ATOM 699 N N . GLY A 1 92 ? -16.016 0.374 10.202 1.00 93.25 92 GLY A N 1
ATOM 700 C CA . GLY A 1 92 ? -16.987 0.215 9.115 1.00 93.25 92 GLY A CA 1
ATOM 701 C C . GLY A 1 92 ? -16.499 0.672 7.737 1.00 93.25 92 GLY A C 1
ATOM 702 O O . GLY A 1 92 ? -17.298 0.701 6.803 1.00 93.25 92 GLY A O 1
ATOM 703 N N . LYS A 1 93 ? -15.214 1.014 7.589 1.00 97.31 93 LYS A N 1
ATOM 704 C CA . LYS A 1 93 ? -14.600 1.400 6.314 1.00 97.31 93 LYS A CA 1
ATOM 705 C C . LYS A 1 93 ? -13.599 0.349 5.844 1.00 97.31 93 LYS A C 1
ATOM 707 O O . LYS A 1 93 ? -12.895 -0.212 6.683 1.00 97.31 93 LYS A O 1
ATOM 712 N N . PRO A 1 94 ? -13.479 0.096 4.531 1.00 98.00 94 PRO A N 1
ATOM 713 C CA . PRO A 1 94 ? -12.443 -0.785 4.006 1.00 98.00 94 PRO A CA 1
ATOM 714 C C . PRO A 1 94 ? -11.048 -0.278 4.364 1.00 98.00 94 PRO A C 1
ATOM 716 O O . PRO A 1 94 ? -10.808 0.932 4.376 1.00 98.00 94 PRO A O 1
ATOM 719 N N . VAL A 1 95 ? -10.122 -1.204 4.602 1.00 98.19 95 VAL A N 1
ATOM 720 C CA . VAL A 1 95 ? -8.736 -0.863 4.943 1.00 98.19 95 VAL A CA 1
ATOM 721 C C . VAL A 1 95 ? -7.801 -1.093 3.760 1.00 98.19 95 VAL A C 1
ATOM 723 O O . VAL A 1 95 ? -7.910 -2.088 3.041 1.00 98.19 95 VAL A O 1
ATOM 726 N N . VAL A 1 96 ? -6.867 -0.171 3.552 1.00 98.69 96 VAL A N 1
ATOM 727 C CA . VAL A 1 96 ? -5.823 -0.240 2.530 1.00 98.69 96 VAL A CA 1
ATOM 728 C C . VAL A 1 96 ? -4.455 -0.173 3.196 1.00 98.69 96 VAL A C 1
ATOM 730 O O . VAL A 1 96 ? -4.189 0.712 4.003 1.00 98.69 96 VAL A O 1
ATOM 733 N N . PHE A 1 97 ? -3.562 -1.075 2.809 1.00 98.69 97 PHE A N 1
ATOM 734 C CA . PHE A 1 97 ? -2.196 -1.153 3.303 1.00 98.69 97 PHE A CA 1
ATOM 735 C C . PHE A 1 97 ? -1.189 -0.985 2.168 1.00 98.69 97 PHE A C 1
ATOM 737 O O . PHE A 1 97 ? -1.325 -1.593 1.104 1.00 98.69 97 PHE A O 1
ATOM 744 N N . MET A 1 98 ? -0.122 -0.242 2.449 1.00 98.69 98 MET A N 1
ATOM 745 C CA . MET A 1 98 ? 1.159 -0.351 1.759 1.00 98.69 98 MET A CA 1
ATOM 746 C C . MET A 1 98 ? 2.235 -0.741 2.774 1.00 98.69 98 MET A C 1
ATOM 748 O O . MET A 1 98 ? 2.519 0.005 3.708 1.00 98.69 98 MET A O 1
ATOM 752 N N . PHE A 1 99 ? 2.871 -1.888 2.568 1.00 98.75 99 PHE A N 1
ATOM 753 C CA . PHE A 1 99 ? 4.054 -2.312 3.311 1.00 98.75 99 PHE A CA 1
ATOM 754 C C . PHE A 1 99 ? 5.307 -2.012 2.485 1.00 98.75 99 PHE A C 1
ATOM 756 O O . PHE A 1 99 ? 5.388 -2.356 1.304 1.00 98.75 99 PHE A O 1
ATOM 763 N N . SER A 1 100 ? 6.271 -1.346 3.109 1.00 98.50 100 SER A N 1
ATOM 764 C CA . SER A 1 100 ? 7.427 -0.693 2.491 1.00 98.50 100 SER A CA 1
ATOM 765 C C . SER A 1 100 ? 8.684 -0.902 3.343 1.00 98.50 100 SER A C 1
ATOM 767 O O . SER A 1 100 ? 8.600 -1.460 4.435 1.00 98.50 100 SER A O 1
ATOM 769 N N . ALA A 1 101 ? 9.845 -0.469 2.852 1.00 98.38 101 ALA A N 1
ATOM 770 C CA . ALA A 1 101 ? 11.011 -0.218 3.697 1.00 98.38 101 ALA A CA 1
ATOM 771 C C . ALA A 1 101 ? 11.792 1.015 3.225 1.00 98.38 101 ALA A C 1
ATOM 773 O O . ALA A 1 101 ? 11.842 1.317 2.027 1.00 98.38 101 ALA A O 1
ATOM 774 N N . THR A 1 102 ? 12.496 1.670 4.149 1.00 98.06 102 THR A N 1
ATOM 775 C CA . THR A 1 102 ? 13.223 2.920 3.862 1.00 98.06 102 THR A CA 1
ATOM 776 C C . THR A 1 102 ? 14.385 2.746 2.881 1.00 98.06 102 THR A C 1
ATOM 778 O O . THR A 1 102 ? 14.736 3.679 2.156 1.00 98.06 102 THR A O 1
ATOM 781 N N . TRP A 1 103 ? 14.973 1.550 2.819 1.00 97.69 103 TRP A N 1
ATOM 782 C CA . TRP A 1 103 ? 16.115 1.217 1.960 1.00 97.69 103 TRP A CA 1
ATOM 783 C C . TRP A 1 103 ? 15.722 0.740 0.553 1.00 97.69 103 TRP A C 1
ATOM 785 O O . TRP A 1 103 ? 16.600 0.528 -0.282 1.00 97.69 103 TRP A O 1
ATOM 795 N N . CYS A 1 104 ? 14.430 0.536 0.290 1.00 98.00 104 CYS A N 1
ATOM 796 C CA . CYS A 1 104 ? 13.915 -0.099 -0.921 1.00 98.00 104 CYS A CA 1
ATOM 797 C C . CYS A 1 104 ? 13.658 0.938 -2.037 1.00 98.00 104 CYS A C 1
ATOM 799 O O . CYS A 1 104 ? 12.734 1.744 -1.910 1.00 98.00 104 CYS A O 1
ATOM 801 N N . PRO A 1 105 ? 14.398 0.913 -3.167 1.00 98.19 105 PRO A N 1
ATOM 802 C CA . PRO A 1 105 ? 14.226 1.900 -4.240 1.00 98.19 105 PRO A CA 1
ATOM 803 C C . PRO A 1 105 ? 12.835 1.862 -4.887 1.00 98.19 105 PRO A C 1
ATOM 805 O O . PRO A 1 105 ? 12.230 2.907 -5.112 1.00 98.19 105 PRO A O 1
ATOM 808 N N . HIS A 1 106 ? 12.286 0.663 -5.102 1.00 98.31 106 HIS A N 1
ATOM 809 C CA . HIS A 1 106 ? 10.929 0.476 -5.630 1.00 98.31 106 HIS A CA 1
ATOM 810 C C . HIS A 1 106 ? 9.867 1.101 -4.713 1.00 98.31 106 HIS A C 1
ATOM 812 O O . HIS A 1 106 ? 8.873 1.664 -5.166 1.00 98.31 106 HIS A O 1
ATOM 818 N N . CYS A 1 107 ? 10.096 1.043 -3.404 1.00 98.56 107 CYS A N 1
ATOM 819 C CA . CYS A 1 107 ? 9.218 1.622 -2.402 1.00 98.56 107 CYS A CA 1
ATOM 820 C C . CYS A 1 107 ? 9.314 3.154 -2.398 1.00 98.56 107 CYS A C 1
ATOM 822 O O . CYS A 1 107 ? 8.296 3.840 -2.332 1.00 98.56 107 CYS A O 1
ATOM 824 N N . GLN A 1 108 ? 10.531 3.693 -2.532 1.00 98.56 108 GLN A N 1
ATOM 825 C CA . GLN A 1 108 ? 10.772 5.134 -2.646 1.00 98.56 108 GLN A CA 1
ATOM 826 C C . GLN A 1 108 ? 10.125 5.730 -3.904 1.00 98.56 108 GLN A C 1
ATOM 828 O O . GLN A 1 108 ? 9.566 6.819 -3.825 1.00 98.56 108 GLN A O 1
ATOM 833 N N . TRP A 1 109 ? 10.150 5.014 -5.035 1.00 98.81 109 TRP A N 1
ATOM 834 C CA . TRP A 1 109 ? 9.571 5.481 -6.301 1.00 98.81 109 TRP A CA 1
ATOM 835 C C . TRP A 1 109 ? 8.076 5.819 -6.182 1.00 98.81 109 TRP A C 1
ATOM 837 O O . TRP A 1 109 ? 7.645 6.886 -6.614 1.00 98.81 109 TRP A O 1
ATOM 847 N N . VAL A 1 110 ? 7.287 4.948 -5.546 1.00 98.75 110 VAL A N 1
ATOM 848 C CA . VAL A 1 110 ? 5.829 5.123 -5.396 1.00 98.75 110 VAL A CA 1
ATOM 849 C C . VAL A 1 110 ? 5.426 5.825 -4.092 1.00 98.75 110 VAL A C 1
ATOM 851 O O . VAL A 1 110 ? 4.314 6.341 -3.990 1.00 98.75 110 VAL A O 1
ATOM 854 N N . GLY A 1 111 ? 6.304 5.858 -3.085 1.00 98.44 111 GLY A N 1
ATOM 855 C CA . GLY A 1 111 ? 5.953 6.191 -1.701 1.00 98.44 111 GLY A CA 1
ATOM 856 C C . GLY A 1 111 ? 5.305 7.564 -1.502 1.00 98.44 111 GLY A C 1
ATOM 857 O O . GLY A 1 111 ? 4.293 7.665 -0.808 1.00 98.44 111 GLY A O 1
ATOM 858 N N . ASP A 1 112 ? 5.837 8.619 -2.124 1.00 98.38 112 ASP A N 1
ATOM 859 C CA . ASP A 1 112 ? 5.271 9.975 -2.004 1.00 98.38 112 ASP A CA 1
ATOM 860 C C . ASP A 1 112 ? 3.939 10.124 -2.752 1.00 98.38 112 ASP A C 1
ATOM 862 O O . ASP A 1 112 ? 3.032 10.834 -2.300 1.00 98.38 112 ASP A O 1
ATOM 866 N N . THR A 1 113 ? 3.793 9.398 -3.861 1.00 98.75 113 THR A N 1
ATOM 867 C CA . THR A 1 113 ? 2.547 9.329 -4.631 1.00 98.75 113 THR A CA 1
ATOM 868 C C . THR A 1 113 ? 1.465 8.618 -3.826 1.00 98.75 113 THR A C 1
ATOM 870 O O . THR A 1 113 ? 0.369 9.155 -3.674 1.00 98.75 113 THR A O 1
ATOM 873 N N . PHE A 1 114 ? 1.786 7.469 -3.223 1.00 98.81 114 PHE A N 1
ATOM 874 C CA . PHE A 1 114 ? 0.866 6.750 -2.342 1.00 98.81 114 PHE A CA 1
ATOM 875 C C . PHE A 1 114 ? 0.471 7.596 -1.125 1.00 98.81 114 PHE A C 1
ATOM 877 O O . PHE A 1 114 ? -0.707 7.676 -0.794 1.00 98.81 114 PHE A O 1
ATOM 884 N N . ASN A 1 115 ? 1.422 8.297 -0.497 1.00 98.62 115 ASN A N 1
ATOM 885 C CA . ASN A 1 115 ? 1.139 9.206 0.619 1.00 98.62 115 ASN A CA 1
ATOM 886 C C . ASN A 1 115 ? 0.167 10.330 0.236 1.00 98.62 115 ASN A C 1
ATOM 888 O O . ASN A 1 115 ? -0.700 10.698 1.029 1.00 98.62 115 ASN A O 1
ATOM 892 N N . SER A 1 116 ? 0.342 10.911 -0.951 1.00 98.62 116 SER A N 1
ATOM 893 C CA . SER A 1 116 ? -0.536 11.969 -1.461 1.00 98.62 116 SER A CA 1
ATOM 894 C C . SER A 1 116 ? -1.938 11.427 -1.722 1.00 98.62 116 SER A C 1
ATOM 896 O O . SER A 1 116 ? -2.906 11.965 -1.189 1.00 98.62 116 SER A O 1
ATOM 898 N N . TRP A 1 117 ? -2.030 10.298 -2.427 1.00 98.69 117 TRP A N 1
ATOM 899 C CA . TRP A 1 117 ? -3.286 9.602 -2.693 1.00 98.69 117 TRP A CA 1
ATOM 900 C C . TRP A 1 117 ? -4.029 9.210 -1.405 1.00 98.69 117 TRP A C 1
ATOM 902 O O . TRP A 1 117 ? -5.233 9.441 -1.290 1.00 98.69 117 TRP A O 1
ATOM 912 N N . ALA A 1 118 ? -3.315 8.687 -0.404 1.00 98.50 118 ALA A N 1
ATOM 913 C CA . ALA A 1 118 ? -3.880 8.265 0.877 1.00 98.50 118 ALA A CA 1
ATOM 914 C C . ALA A 1 118 ? -4.550 9.423 1.637 1.00 98.50 118 ALA A C 1
ATOM 916 O O . ALA A 1 118 ? -5.614 9.248 2.224 1.00 98.50 118 ALA A O 1
ATOM 917 N N . LYS A 1 119 ? -3.965 10.629 1.599 1.00 98.06 119 LYS A N 1
ATOM 918 C CA . LYS A 1 119 ? -4.518 11.828 2.264 1.00 98.06 119 LYS A CA 1
ATOM 919 C C . LYS A 1 119 ? -5.843 12.295 1.656 1.00 98.06 119 LYS A C 1
ATOM 921 O O . LYS A 1 119 ? -6.656 12.924 2.347 1.00 98.06 119 LYS A O 1
ATOM 926 N N . GLU A 1 120 ? -6.053 12.015 0.375 1.00 97.94 120 GLU A N 1
ATOM 927 C CA . GLU A 1 120 ? -7.276 12.367 -0.347 1.00 97.94 120 GLU A CA 1
ATOM 928 C C . GLU A 1 120 ? -8.427 11.411 -0.023 1.00 97.94 120 GLU A C 1
ATOM 930 O O . GLU A 1 120 ? -9.587 11.821 -0.077 1.00 97.94 120 GLU A O 1
ATOM 935 N N . GLN A 1 121 ? -8.125 10.188 0.422 1.00 97.81 121 GLN A N 1
ATOM 936 C CA . GLN A 1 121 ? -9.145 9.207 0.771 1.00 97.81 121 GLN A CA 1
ATOM 937 C C . GLN A 1 121 ? -9.955 9.634 2.008 1.00 97.81 121 GLN A C 1
ATOM 939 O O . GLN A 1 121 ? -9.427 10.194 2.979 1.00 97.81 121 GLN A O 1
ATOM 944 N N . LYS A 1 122 ? -11.272 9.398 1.952 1.00 96.62 122 LYS A N 1
ATOM 945 C CA . LYS A 1 122 ? -12.227 9.647 3.053 1.00 96.62 122 LYS A CA 1
ATOM 946 C C . LYS A 1 122 ? -13.064 8.423 3.403 1.00 96.62 122 LYS A C 1
ATOM 948 O O . LYS A 1 122 ? -13.465 8.282 4.562 1.00 96.62 122 LYS A O 1
ATOM 953 N N . ASP A 1 123 ? -13.279 7.546 2.430 1.00 97.81 123 ASP A N 1
ATOM 954 C CA . ASP A 1 123 ? -14.170 6.391 2.549 1.00 97.81 123 ASP A CA 1
ATOM 955 C C . ASP A 1 123 ? -13.430 5.087 2.876 1.00 97.81 123 ASP A C 1
ATOM 957 O O . ASP A 1 123 ? -14.065 4.089 3.193 1.00 97.81 123 ASP A O 1
ATOM 961 N N . VAL A 1 124 ? -12.094 5.114 2.887 1.00 98.31 124 VAL A N 1
ATOM 962 C CA . VAL A 1 124 ? -11.231 4.004 3.318 1.00 98.31 124 VAL A CA 1
ATOM 963 C C . VAL A 1 124 ? -10.276 4.454 4.423 1.00 98.31 124 VAL A C 1
ATOM 965 O O . VAL A 1 124 ? -9.927 5.635 4.510 1.00 98.31 124 VAL A O 1
ATOM 968 N N . VAL A 1 125 ? -9.843 3.512 5.259 1.00 98.19 125 VAL A N 1
ATOM 969 C CA . VAL A 1 125 ? -8.734 3.701 6.208 1.00 98.19 125 VAL A CA 1
ATOM 970 C C . VAL A 1 125 ? -7.449 3.275 5.510 1.00 98.19 125 VAL A C 1
ATOM 972 O O . VAL A 1 125 ? -7.402 2.202 4.916 1.00 98.19 125 VAL A O 1
ATOM 975 N N . VAL A 1 126 ? -6.412 4.112 5.539 1.00 98.56 126 VAL A N 1
ATOM 976 C CA . VAL A 1 126 ? -5.162 3.842 4.817 1.00 98.56 126 VAL A CA 1
ATOM 977 C C . VAL A 1 126 ? -3.987 3.809 5.779 1.00 98.56 126 VAL A C 1
ATOM 979 O O . VAL A 1 126 ? -3.783 4.738 6.557 1.00 98.56 126 VAL A O 1
ATOM 982 N N . TYR A 1 127 ? -3.174 2.767 5.653 1.00 98.62 127 TYR A N 1
ATOM 983 C CA . TYR A 1 127 ? -1.933 2.572 6.381 1.00 98.62 127 TYR A CA 1
ATOM 984 C C . TYR A 1 127 ? -0.760 2.477 5.413 1.00 98.62 127 TYR A C 1
ATOM 986 O O . TYR A 1 127 ? -0.826 1.787 4.392 1.00 98.62 127 TYR A O 1
ATOM 994 N N . ARG A 1 128 ? 0.355 3.117 5.770 1.00 98.50 128 ARG A N 1
ATOM 995 C CA . ARG A 1 128 ? 1.645 2.841 5.139 1.00 98.50 128 ARG A CA 1
ATOM 996 C C . ARG A 1 128 ? 2.659 2.506 6.211 1.00 98.50 128 ARG A C 1
ATOM 998 O O . ARG A 1 128 ? 3.021 3.367 7.005 1.00 98.50 128 ARG A O 1
ATOM 1005 N N . TYR A 1 129 ? 3.140 1.274 6.187 1.00 98.75 129 TYR A N 1
ATOM 1006 C CA . TYR A 1 129 ? 4.116 0.781 7.141 1.00 98.75 129 TYR A CA 1
ATOM 1007 C C . TYR A 1 129 ? 5.499 0.668 6.515 1.00 98.75 129 TYR A C 1
ATOM 1009 O O . TYR A 1 129 ? 5.652 0.075 5.448 1.00 98.75 129 TYR A O 1
ATOM 1017 N N . GLU A 1 130 ? 6.507 1.179 7.211 1.00 98.44 130 GLU A N 1
ATOM 1018 C CA . GLU A 1 130 ? 7.911 0.853 6.958 1.00 98.44 130 GLU A CA 1
ATOM 1019 C C . GLU A 1 130 ? 8.294 -0.320 7.864 1.00 98.44 130 GLU A C 1
ATOM 1021 O O . GLU A 1 130 ? 8.395 -0.180 9.087 1.00 98.44 130 GLU A O 1
ATOM 1026 N N . VAL A 1 131 ? 8.451 -1.512 7.282 1.00 97.94 131 VAL A N 1
ATOM 1027 C CA . VAL A 1 131 ? 8.657 -2.752 8.051 1.00 97.94 131 VAL A CA 1
ATOM 1028 C C . VAL A 1 131 ? 10.051 -2.842 8.671 1.00 97.94 131 VAL A C 1
ATOM 1030 O O . VAL A 1 131 ? 10.262 -3.610 9.605 1.00 97.94 131 VAL A O 1
ATOM 1033 N N . ASP A 1 132 ? 11.004 -2.052 8.178 1.00 97.75 132 ASP A N 1
ATOM 1034 C CA . ASP A 1 132 ? 12.367 -1.970 8.699 1.00 97.75 132 ASP A CA 1
ATOM 1035 C C . ASP A 1 132 ? 12.491 -1.034 9.909 1.00 97.75 132 ASP A C 1
ATOM 1037 O O . ASP A 1 132 ? 13.288 -1.301 10.809 1.00 97.75 132 ASP A O 1
ATOM 1041 N N . THR A 1 133 ? 11.701 0.041 9.963 1.00 97.81 133 THR A N 1
ATOM 1042 C CA . THR A 1 133 ? 11.692 0.989 11.093 1.00 97.81 133 THR A CA 1
ATOM 1043 C C . THR A 1 133 ? 10.524 0.783 12.054 1.00 97.81 133 THR A C 1
ATOM 1045 O O . THR A 1 133 ? 10.500 1.413 13.115 1.00 97.81 133 THR A O 1
ATOM 1048 N N . ASN A 1 134 ? 9.600 -0.124 11.714 1.00 97.56 134 ASN A N 1
ATOM 1049 C CA . ASN A 1 134 ? 8.408 -0.458 12.487 1.00 97.56 134 ASN A CA 1
ATOM 1050 C C . ASN A 1 134 ? 7.562 0.795 12.777 1.00 97.56 134 ASN A C 1
ATOM 1052 O O . ASN A 1 134 ? 7.352 1.167 13.932 1.00 97.56 134 ASN A O 1
ATOM 1056 N N . GLU A 1 135 ? 7.134 1.487 11.721 1.00 97.69 135 GLU A N 1
ATOM 1057 C CA . GLU A 1 135 ? 6.429 2.773 11.804 1.00 97.69 135 GLU A CA 1
ATOM 1058 C C . GLU A 1 135 ? 5.315 2.888 10.759 1.00 97.69 135 GLU A C 1
ATOM 1060 O O . GLU A 1 135 ? 5.512 2.518 9.601 1.00 97.69 135 GLU A O 1
ATOM 1065 N N . ASN A 1 136 ? 4.170 3.453 11.155 1.00 98.00 136 ASN A N 1
ATOM 1066 C CA . ASN A 1 136 ? 3.165 3.979 10.236 1.00 98.00 136 ASN A CA 1
ATOM 1067 C C . ASN A 1 136 ? 3.572 5.387 9.793 1.00 98.00 136 ASN A C 1
ATOM 1069 O O . ASN A 1 136 ? 3.423 6.344 10.548 1.00 98.00 136 ASN A O 1
ATOM 1073 N N . VAL A 1 137 ? 4.051 5.553 8.565 1.00 97.19 137 VAL A N 1
ATOM 1074 C CA . VAL A 1 137 ? 4.565 6.857 8.105 1.00 97.19 137 VAL A CA 1
ATOM 1075 C C . VAL A 1 137 ? 3.474 7.880 7.798 1.00 97.19 137 VAL A C 1
ATOM 1077 O O . VAL A 1 137 ? 3.782 9.059 7.631 1.00 97.19 137 VAL A O 1
ATOM 1080 N N . LEU A 1 138 ? 2.205 7.466 7.718 1.00 97.44 138 LEU A N 1
ATOM 1081 C CA . LEU A 1 138 ? 1.098 8.408 7.535 1.00 97.44 138 LEU A CA 1
ATOM 1082 C C . LEU A 1 138 ? 0.758 9.146 8.836 1.00 97.44 138 LEU A C 1
ATOM 1084 O O . LEU A 1 138 ? 0.382 10.317 8.780 1.00 97.44 138 LEU A O 1
ATOM 1088 N N . THR A 1 139 ? 0.914 8.485 9.988 1.00 96.69 139 THR A N 1
ATOM 1089 C CA . THR A 1 139 ? 0.590 9.039 11.317 1.00 96.69 139 THR A CA 1
ATOM 1090 C C . THR A 1 139 ? 1.828 9.346 12.166 1.00 96.69 139 THR A C 1
ATOM 1092 O O . THR A 1 139 ? 1.753 10.158 13.086 1.00 96.69 139 THR A O 1
ATOM 1095 N N . GLY A 1 140 ? 2.977 8.737 11.854 1.00 96.25 140 GLY A N 1
ATOM 1096 C CA . GLY A 1 140 ? 4.202 8.769 12.661 1.00 96.25 140 GLY A CA 1
ATOM 1097 C C . GLY A 1 140 ? 4.185 7.800 13.851 1.00 96.25 140 GLY A C 1
ATOM 1098 O O . GLY A 1 140 ? 5.090 7.825 14.689 1.00 96.25 140 GLY A O 1
ATOM 1099 N N . GLU A 1 141 ? 3.153 6.963 13.967 1.00 96.00 141 GLU A N 1
ATOM 1100 C CA . GLU A 1 141 ? 3.023 6.006 15.064 1.00 96.00 141 GLU A CA 1
ATOM 1101 C C . GLU A 1 141 ? 4.036 4.869 14.933 1.00 96.00 141 GLU A C 1
ATOM 1103 O O . GLU A 1 141 ? 4.283 4.340 13.848 1.00 96.00 141 GLU A O 1
ATOM 1108 N N . LYS A 1 142 ? 4.626 4.475 16.064 1.00 97.00 142 LYS A N 1
ATOM 1109 C CA . LYS A 1 142 ? 5.571 3.358 16.136 1.00 97.00 142 LYS A CA 1
ATOM 1110 C C . LYS A 1 142 ? 4.835 2.058 16.429 1.00 97.00 142 LYS A C 1
ATOM 1112 O O . LYS A 1 142 ? 3.959 2.019 17.288 1.00 97.00 142 LYS A O 1
ATOM 1117 N N . GLY A 1 143 ? 5.282 0.988 15.786 1.00 95.94 143 GLY A N 1
ATOM 1118 C CA . GLY A 1 143 ? 4.670 -0.328 15.856 1.00 95.94 143 GLY A CA 1
ATOM 1119 C C . GLY A 1 143 ? 3.78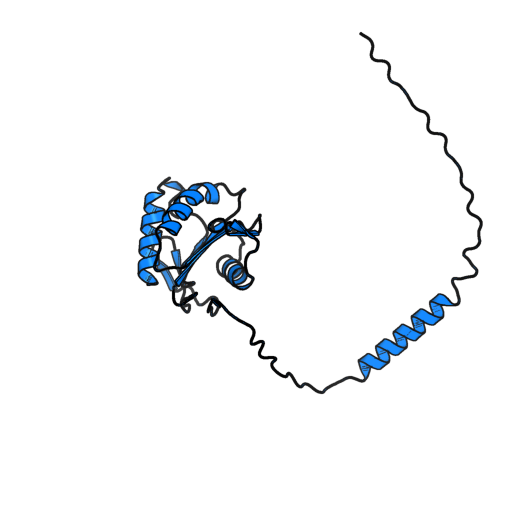4 -0.620 14.652 1.00 95.94 143 GLY A C 1
ATOM 1120 O O . GLY A 1 143 ? 3.019 0.226 14.195 1.00 95.94 143 GLY A O 1
ATOM 1121 N N . ILE A 1 144 ? 3.880 -1.850 14.161 1.00 96.50 144 ILE A N 1
ATOM 1122 C CA . ILE A 1 144 ? 2.896 -2.460 13.274 1.00 96.50 144 ILE A CA 1
ATOM 1123 C C . ILE A 1 144 ? 2.040 -3.377 14.155 1.00 96.50 144 ILE A C 1
ATOM 1125 O O . ILE A 1 144 ? 2.603 -4.301 14.753 1.00 96.50 144 ILE A O 1
ATOM 1129 N N . PRO A 1 145 ? 0.722 -3.138 14.270 1.00 96.25 145 PRO A N 1
ATOM 1130 C CA . PRO A 1 145 ? -0.166 -4.038 14.995 1.00 96.25 145 PRO A CA 1
ATOM 1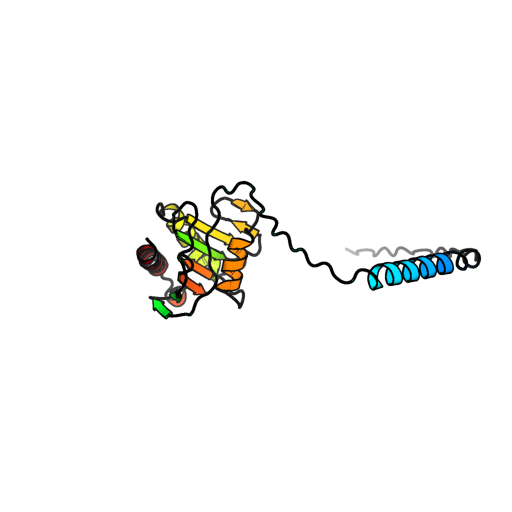131 C C . PRO A 1 145 ? -0.080 -5.475 14.464 1.00 96.25 145 PRO A C 1
ATOM 1133 O O . PRO A 1 145 ? 0.152 -5.700 13.272 1.00 96.25 145 PRO A O 1
ATOM 1136 N N . GLU A 1 146 ? -0.246 -6.463 15.342 1.00 94.56 146 GLU A N 1
ATOM 1137 C CA . GLU A 1 146 ? -0.036 -7.877 14.997 1.00 94.56 146 GLU A CA 1
ATOM 1138 C C . GLU A 1 146 ? -1.028 -8.350 13.922 1.00 94.56 146 GLU A C 1
ATOM 1140 O O . GLU A 1 146 ? -0.684 -9.130 13.037 1.00 94.56 146 GLU A O 1
ATOM 1145 N N . GLU A 1 147 ? -2.251 -7.833 13.941 1.00 94.00 147 GLU A N 1
ATOM 1146 C CA . GLU A 1 147 ? -3.277 -8.034 12.923 1.00 94.00 147 GLU A CA 1
ATOM 1147 C C . GLU A 1 147 ? -2.850 -7.505 11.544 1.00 94.00 147 GLU A C 1
ATOM 1149 O O . GLU A 1 147 ? -3.031 -8.193 10.537 1.00 94.00 147 GLU A O 1
ATOM 1154 N N . HIS A 1 148 ? -2.188 -6.347 11.484 1.00 95.94 148 HIS A N 1
ATOM 1155 C CA . HIS A 1 148 ? -1.668 -5.782 10.235 1.00 95.94 148 HIS A CA 1
ATOM 1156 C C . HIS A 1 148 ? -0.452 -6.568 9.746 1.00 95.94 148 HIS A C 1
ATOM 1158 O O . HIS A 1 148 ? -0.301 -6.813 8.548 1.00 95.94 148 HIS A O 1
ATOM 1164 N N . LYS A 1 149 ? 0.392 -7.037 10.671 1.00 95.25 149 LYS A N 1
ATOM 1165 C CA . LYS A 1 149 ? 1.518 -7.912 10.346 1.00 95.25 149 LYS A CA 1
ATOM 1166 C C . LYS A 1 149 ? 1.051 -9.255 9.780 1.00 95.25 149 LYS A C 1
ATOM 1168 O O . LYS A 1 149 ? 1.645 -9.737 8.818 1.00 95.25 149 LYS A O 1
ATOM 1173 N N . LYS A 1 150 ? -0.032 -9.832 10.312 1.00 95.00 150 LYS A N 1
ATOM 1174 C CA . LYS A 1 150 ? -0.646 -11.038 9.739 1.00 95.00 150 LYS A CA 1
ATOM 1175 C C . LYS A 1 150 ? -1.080 -10.801 8.301 1.00 95.00 150 LYS A C 1
ATOM 1177 O O . LYS A 1 150 ? -0.736 -11.611 7.457 1.00 95.00 150 LYS A O 1
ATOM 1182 N N . ILE A 1 151 ? -1.733 -9.680 7.996 1.00 96.00 151 ILE A N 1
ATOM 1183 C CA . ILE A 1 151 ? -2.091 -9.324 6.612 1.00 96.00 151 ILE A CA 1
ATOM 1184 C C . ILE A 1 151 ? -0.841 -9.228 5.728 1.00 96.00 151 ILE A C 1
ATOM 1186 O O . ILE A 1 151 ? -0.840 -9.750 4.617 1.00 96.00 151 ILE A O 1
ATOM 1190 N N . TYR A 1 152 ? 0.246 -8.620 6.210 1.00 96.19 152 TYR A N 1
ATOM 1191 C CA . TYR A 1 152 ? 1.503 -8.572 5.459 1.00 96.19 152 TYR A CA 1
ATOM 1192 C C . TYR A 1 152 ? 2.053 -9.968 5.145 1.00 96.19 152 TYR A C 1
ATOM 1194 O O . TYR A 1 152 ? 2.226 -10.307 3.975 1.00 96.19 152 TYR A O 1
ATOM 1202 N N . ASP A 1 153 ? 2.280 -10.791 6.170 1.00 95.50 153 ASP A N 1
ATOM 1203 C CA . ASP A 1 153 ? 2.807 -12.153 6.012 1.00 95.50 153 ASP A CA 1
ATOM 1204 C C . ASP A 1 153 ? 1.890 -12.993 5.111 1.00 95.50 153 ASP A C 1
ATOM 1206 O O . ASP A 1 153 ? 2.320 -13.824 4.304 1.00 95.50 153 ASP A O 1
ATOM 1210 N N . GLU A 1 154 ? 0.595 -12.732 5.218 1.00 94.69 154 GLU A N 1
ATOM 1211 C CA . GLU A 1 154 ? -0.422 -13.471 4.529 1.00 94.69 154 GLU A CA 1
ATOM 1212 C C . GLU A 1 154 ? -0.768 -12.928 3.149 1.00 94.69 154 GLU A C 1
ATOM 1214 O O . GLU A 1 154 ? -1.386 -13.664 2.426 1.00 94.69 154 GLU A O 1
ATOM 1219 N N . PHE A 1 155 ? -0.361 -11.762 2.669 1.00 95.50 155 PHE A N 1
ATOM 1220 C CA . PHE A 1 155 ? -0.461 -11.449 1.225 1.00 95.50 155 PHE A CA 1
ATOM 1221 C C . PHE A 1 155 ? 0.896 -11.444 0.533 1.00 95.50 155 PHE A C 1
ATOM 1223 O O . PHE A 1 155 ? 0.982 -11.419 -0.694 1.00 95.50 155 PHE A O 1
ATOM 1230 N N . ASN A 1 156 ? 1.959 -11.558 1.321 1.00 96.06 156 ASN A N 1
ATOM 1231 C CA . ASN A 1 156 ? 3.328 -11.511 0.862 1.00 96.06 156 ASN A CA 1
ATOM 1232 C C . ASN A 1 156 ? 4.180 -12.561 1.598 1.00 96.06 156 ASN A C 1
ATOM 1234 O O . ASN A 1 156 ? 5.070 -12.226 2.382 1.00 96.06 156 ASN A O 1
ATOM 1238 N N . PRO A 1 157 ? 3.958 -13.858 1.311 1.00 93.56 157 PRO A N 1
ATOM 1239 C CA . PRO A 1 157 ? 4.655 -14.951 1.993 1.00 93.56 157 PRO A CA 1
ATOM 1240 C C . PRO A 1 157 ? 6.166 -14.960 1.716 1.00 93.56 157 PRO A C 1
ATOM 1242 O O . PRO A 1 157 ? 6.927 -15.590 2.444 1.00 93.56 157 PRO A O 1
ATOM 1245 N N . ASN A 1 158 ? 6.603 -14.256 0.669 1.00 95.00 158 ASN A N 1
ATOM 1246 C CA . ASN A 1 158 ? 8.009 -14.112 0.302 1.00 95.00 158 ASN A CA 1
ATOM 1247 C C . ASN A 1 158 ? 8.663 -12.860 0.913 1.00 95.00 158 ASN A C 1
ATOM 1249 O O . ASN A 1 158 ? 9.840 -12.617 0.657 1.00 95.00 158 ASN A O 1
ATOM 1253 N N . GLN A 1 159 ? 7.916 -12.067 1.690 1.00 93.56 159 GLN A N 1
ATOM 1254 C CA . GLN A 1 159 ? 8.383 -10.853 2.370 1.00 93.56 159 GLN A CA 1
ATOM 1255 C C . GLN A 1 159 ? 9.064 -9.830 1.440 1.00 93.56 159 GLN A C 1
ATOM 1257 O O . GLN A 1 159 ? 10.034 -9.166 1.798 1.00 93.56 159 GLN A O 1
ATOM 1262 N N . THR A 1 160 ? 8.532 -9.693 0.226 1.00 96.12 160 THR A N 1
ATOM 1263 C CA . THR A 1 160 ? 8.969 -8.732 -0.796 1.00 96.12 160 THR A CA 1
ATOM 1264 C C . THR A 1 160 ? 8.223 -7.400 -0.705 1.00 96.12 160 THR A C 1
ATOM 1266 O O . THR A 1 160 ? 7.062 -7.348 -0.319 1.00 96.12 160 THR A O 1
ATOM 1269 N N . ILE A 1 161 ? 8.868 -6.297 -1.071 1.00 98.00 161 ILE A N 1
ATOM 1270 C CA . ILE A 1 161 ? 8.310 -4.944 -0.932 1.00 98.00 161 ILE A CA 1
ATOM 1271 C C . ILE A 1 161 ? 8.562 -4.109 -2.203 1.00 98.00 161 ILE A C 1
ATOM 1273 O O . ILE A 1 161 ? 9.560 -4.355 -2.884 1.00 98.00 161 ILE A O 1
ATOM 1277 N N . PRO A 1 162 ? 7.694 -3.130 -2.530 1.00 98.50 162 PRO A N 1
ATOM 1278 C CA . PRO A 1 162 ? 6.474 -2.774 -1.801 1.00 98.50 162 PRO A CA 1
ATOM 1279 C C . PRO A 1 162 ? 5.378 -3.840 -1.947 1.00 98.50 162 PRO A C 1
ATOM 1281 O O . PRO A 1 162 ? 5.330 -4.554 -2.944 1.00 98.50 162 PRO A O 1
ATOM 1284 N N . THR A 1 163 ? 4.507 -3.964 -0.950 1.00 98.69 163 THR A N 1
ATOM 1285 C CA . THR A 1 163 ? 3.308 -4.815 -1.013 1.00 98.69 163 THR A CA 1
ATOM 1286 C C . THR A 1 163 ? 2.079 -3.971 -0.729 1.00 98.69 163 THR A C 1
ATOM 1288 O O . THR A 1 163 ? 2.048 -3.226 0.245 1.00 98.69 163 THR A O 1
ATOM 1291 N N . PHE A 1 164 ? 1.057 -4.131 -1.556 1.00 98.75 164 PHE A N 1
ATOM 1292 C CA . PHE A 1 164 ? -0.214 -3.432 -1.469 1.00 98.75 164 PHE A CA 1
ATOM 1293 C C . PHE A 1 164 ? -1.324 -4.424 -1.143 1.00 98.75 164 PHE A C 1
ATOM 1295 O O . PHE A 1 164 ? -1.392 -5.480 -1.770 1.00 98.75 164 PHE A O 1
ATOM 1302 N N . VAL A 1 165 ? -2.207 -4.078 -0.206 1.00 98.50 165 VAL A N 1
ATOM 1303 C CA . VAL A 1 165 ? -3.400 -4.871 0.127 1.00 98.50 165 VAL A CA 1
ATOM 1304 C C . VAL A 1 165 ? -4.592 -3.935 0.279 1.00 98.50 165 VAL A C 1
ATOM 1306 O O . VAL A 1 165 ? -4.557 -3.014 1.083 1.00 98.50 165 VAL A O 1
ATOM 1309 N N . PHE A 1 166 ? -5.644 -4.157 -0.497 1.00 98.56 166 PHE A N 1
ATOM 1310 C CA . PHE A 1 166 ? -6.838 -3.321 -0.570 1.00 98.56 166 PHE A CA 1
ATOM 1311 C C . PHE A 1 166 ? -8.048 -4.163 -0.161 1.00 98.56 166 PHE A C 1
ATOM 1313 O O . PHE A 1 166 ? -8.396 -5.146 -0.825 1.00 98.56 166 PHE A O 1
ATOM 1320 N N . GLY A 1 167 ? -8.652 -3.808 0.974 1.00 97.56 167 GLY A N 1
ATOM 1321 C CA . GLY A 1 167 ? -9.817 -4.479 1.552 1.00 97.56 167 GLY A CA 1
ATOM 1322 C C . GLY A 1 167 ? -9.599 -5.961 1.854 1.00 97.56 167 GLY A C 1
ATOM 1323 O O . GLY A 1 167 ? -10.564 -6.707 1.948 1.00 97.56 167 GLY A O 1
ATOM 1324 N N . CYS A 1 168 ? -8.346 -6.420 1.925 1.00 97.44 168 CYS A N 1
ATOM 1325 C CA . CYS A 1 168 ? -7.985 -7.837 1.988 1.00 97.44 168 CYS A CA 1
ATOM 1326 C C . CYS A 1 168 ? -8.570 -8.688 0.846 1.00 97.44 168 CYS A C 1
ATOM 1328 O O . CYS A 1 168 ? -8.598 -9.909 0.940 1.00 97.44 168 CYS A O 1
ATOM 1330 N N . LYS A 1 169 ? -9.002 -8.050 -0.247 1.00 96.88 169 LYS A N 1
ATOM 1331 C CA . LYS A 1 169 ? -9.534 -8.704 -1.448 1.00 96.88 169 LYS A CA 1
ATOM 1332 C C . LYS A 1 169 ? -8.618 -8.546 -2.643 1.00 96.88 169 LYS A C 1
ATOM 1334 O O . LYS A 1 169 ? -8.586 -9.422 -3.493 1.00 96.88 169 LYS A O 1
ATOM 1339 N N . TYR A 1 170 ? -7.868 -7.454 -2.711 1.00 98.31 170 TYR A N 1
ATOM 1340 C CA . TYR A 1 170 ? -6.947 -7.193 -3.807 1.00 98.31 170 TYR A CA 1
ATOM 1341 C C . TYR A 1 170 ? -5.555 -7.005 -3.237 1.00 98.31 170 TYR A C 1
ATOM 1343 O O . TYR A 1 170 ? -5.353 -6.150 -2.379 1.00 98.31 170 TYR A O 1
ATOM 1351 N N . ALA A 1 171 ? -4.586 -7.783 -3.706 1.00 98.19 171 ALA A N 1
ATOM 1352 C CA . ALA A 1 171 ? -3.204 -7.612 -3.288 1.00 98.19 171 ALA A CA 1
ATOM 1353 C C . ALA A 1 171 ? -2.248 -7.615 -4.474 1.00 98.19 171 ALA A C 1
ATOM 1355 O O . ALA A 1 171 ? -2.485 -8.268 -5.492 1.00 98.19 171 ALA A O 1
ATOM 1356 N N . ARG A 1 172 ? -1.153 -6.877 -4.324 1.00 98.06 172 ARG A N 1
ATOM 1357 C CA . ARG A 1 172 ? -0.078 -6.800 -5.308 1.00 98.06 172 ARG A CA 1
ATOM 1358 C C . ARG A 1 172 ? 1.262 -6.720 -4.602 1.00 98.06 172 ARG A C 1
ATOM 1360 O O . ARG A 1 172 ? 1.444 -5.913 -3.696 1.00 98.06 172 ARG A O 1
ATOM 1367 N N . VAL A 1 173 ? 2.211 -7.517 -5.072 1.00 98.00 173 VAL A N 1
ATOM 1368 C CA . VAL A 1 173 ? 3.622 -7.412 -4.705 1.00 98.00 173 VAL A CA 1
ATOM 1369 C C . VAL A 1 173 ? 4.355 -6.685 -5.831 1.00 98.00 173 VAL A C 1
ATOM 1371 O O . VAL A 1 173 ? 4.284 -7.101 -6.985 1.00 98.00 173 VAL A O 1
ATOM 1374 N N . GLY A 1 174 ? 5.071 -5.618 -5.488 1.00 98.12 174 GLY A N 1
ATOM 1375 C CA . GLY A 1 174 ? 5.776 -4.747 -6.421 1.00 98.12 174 GLY A CA 1
ATOM 1376 C C . GLY A 1 174 ? 4.910 -3.624 -6.999 1.00 98.12 174 GLY A C 1
ATOM 1377 O O . GLY A 1 174 ? 3.716 -3.491 -6.706 1.00 98.12 174 GLY A O 1
ATOM 1378 N N . ASN A 1 175 ? 5.549 -2.799 -7.825 1.00 98.44 175 ASN A N 1
ATOM 1379 C CA . ASN A 1 175 ? 4.902 -1.726 -8.573 1.00 98.44 175 ASN A CA 1
ATOM 1380 C C . ASN A 1 175 ? 4.361 -2.260 -9.903 1.00 98.44 175 ASN A C 1
ATOM 1382 O O . ASN A 1 175 ? 4.986 -3.101 -10.547 1.00 98.44 175 ASN A O 1
ATOM 1386 N N . GLY A 1 176 ? 3.206 -1.756 -10.325 1.00 98.00 176 GLY A N 1
ATOM 1387 C CA . GLY A 1 176 ? 2.574 -2.125 -11.586 1.00 98.00 176 GLY A CA 1
ATOM 1388 C C . GLY A 1 176 ? 3.174 -1.403 -12.791 1.00 98.00 176 GLY A C 1
ATOM 1389 O O . GLY A 1 176 ? 3.259 -1.999 -13.861 1.00 98.00 176 GLY A O 1
ATOM 1390 N N . TYR A 1 177 ? 3.612 -0.150 -12.619 1.00 98.38 177 TYR A N 1
ATOM 1391 C CA . TYR A 1 177 ? 3.995 0.723 -13.743 1.00 98.38 177 TYR A CA 1
ATOM 1392 C C . TYR A 1 177 ? 5.361 1.404 -13.591 1.00 98.38 177 TYR A C 1
ATOM 1394 O O . TYR A 1 177 ? 5.669 2.359 -14.303 1.00 98.38 177 TYR A O 1
ATOM 1402 N N . GLU A 1 178 ? 6.223 0.905 -12.705 1.00 98.06 178 GLU A N 1
ATOM 1403 C CA . GLU A 1 178 ? 7.566 1.471 -12.507 1.00 98.06 178 GLU A CA 1
ATOM 1404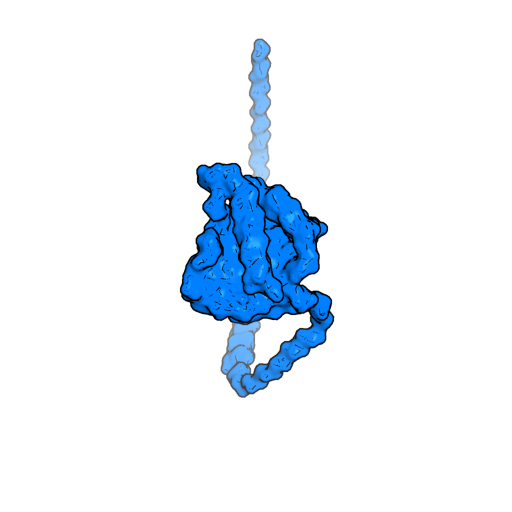 C C . GLU A 1 178 ? 8.444 1.366 -13.761 1.00 98.06 178 GLU A C 1
ATOM 1406 O O . GLU A 1 178 ? 9.146 2.314 -14.102 1.00 98.06 178 GLU A O 1
ATOM 1411 N N . ASN A 1 179 ? 8.345 0.265 -14.515 1.00 97.88 179 ASN A N 1
ATOM 1412 C CA . ASN A 1 179 ? 9.069 0.103 -15.786 1.00 97.88 179 ASN A CA 1
ATOM 1413 C C . ASN A 1 179 ? 8.657 1.138 -16.846 1.00 97.88 179 ASN A C 1
ATOM 1415 O O . ASN A 1 179 ? 9.436 1.450 -17.745 1.00 97.88 179 ASN A O 1
ATOM 1419 N N . GLU A 1 180 ? 7.433 1.656 -16.749 1.00 98.25 180 GLU A N 1
ATOM 1420 C CA . GLU A 1 180 ? 6.913 2.724 -17.605 1.00 98.25 180 GLU A CA 1
ATOM 1421 C C . GLU A 1 180 ? 7.184 4.116 -17.012 1.00 98.25 180 GLU A C 1
ATOM 1423 O O . GLU A 1 180 ? 6.969 5.123 -17.684 1.00 98.25 180 GLU A O 1
ATOM 1428 N N . ASN A 1 181 ? 7.675 4.174 -15.768 1.00 98.12 181 ASN A N 1
ATOM 1429 C CA . ASN A 1 181 ? 7.839 5.378 -14.962 1.00 98.12 181 ASN A CA 1
ATOM 1430 C C . ASN A 1 181 ? 6.557 6.236 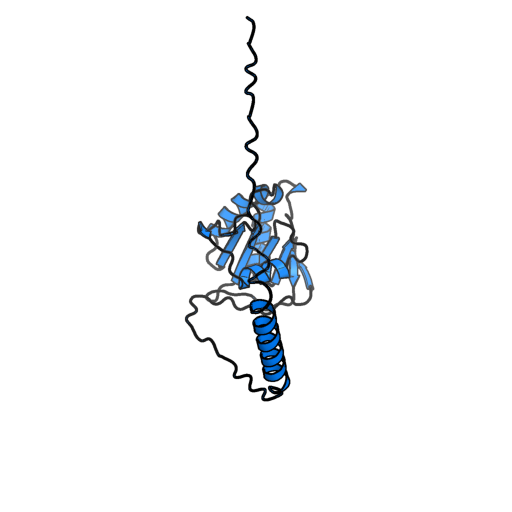-14.905 1.00 98.12 181 ASN A C 1
ATOM 1432 O O . ASN A 1 181 ? 6.611 7.463 -15.005 1.00 98.12 181 ASN A O 1
ATOM 1436 N N . ASP A 1 182 ? 5.401 5.581 -14.756 1.00 98.56 182 ASP A N 1
ATOM 1437 C CA . ASP A 1 182 ? 4.084 6.222 -14.791 1.00 98.56 182 ASP A CA 1
ATOM 1438 C C . ASP A 1 182 ? 3.375 6.126 -13.431 1.00 98.56 182 ASP A C 1
ATOM 1440 O O . ASP A 1 182 ? 2.643 5.181 -13.131 1.00 98.56 182 ASP A O 1
ATOM 1444 N N . LEU A 1 183 ? 3.609 7.134 -12.588 1.00 98.69 183 LEU A N 1
ATOM 1445 C CA . LEU A 1 183 ? 2.976 7.255 -11.271 1.00 98.69 183 LEU A CA 1
ATOM 1446 C C . LEU A 1 183 ? 1.479 7.577 -11.358 1.00 98.69 183 LEU A C 1
ATOM 1448 O O . LEU A 1 183 ? 0.736 7.263 -10.430 1.00 98.69 183 LEU A O 1
ATOM 1452 N N . GLN A 1 184 ? 1.015 8.174 -12.459 1.00 98.62 184 GLN A N 1
ATOM 1453 C CA . GLN A 1 184 ? -0.404 8.484 -12.611 1.00 98.62 184 GLN A CA 1
ATOM 1454 C C . GLN A 1 184 ? -1.209 7.202 -12.827 1.00 98.62 184 GLN A C 1
ATOM 1456 O O . GLN A 1 184 ? -2.247 7.027 -12.196 1.00 98.62 184 GLN A O 1
ATOM 1461 N N . LYS A 1 185 ? -0.696 6.253 -13.618 1.00 98.56 185 LYS A N 1
ATOM 1462 C CA . LYS A 1 185 ? -1.329 4.933 -13.769 1.00 98.56 185 LYS A CA 1
ATOM 1463 C C . LYS A 1 185 ? -1.410 4.142 -12.465 1.00 98.56 185 LYS A C 1
ATOM 1465 O O . LYS A 1 185 ? -2.356 3.367 -12.294 1.00 98.56 185 LYS A O 1
ATOM 1470 N N . GLU A 1 186 ? -0.450 4.318 -11.551 1.00 98.56 186 GLU A N 1
ATOM 1471 C CA . GLU A 1 186 ? -0.548 3.755 -10.197 1.00 98.56 186 GLU A CA 1
ATOM 1472 C C . GLU A 1 186 ? -1.756 4.333 -9.460 1.00 98.56 186 GLU A C 1
ATOM 1474 O O . GLU A 1 186 ? -2.608 3.574 -9.005 1.00 98.56 186 GLU A O 1
ATOM 1479 N N . VAL A 1 187 ? -1.879 5.664 -9.423 1.00 98.75 187 VAL A N 1
ATOM 1480 C CA . VAL A 1 187 ? -3.009 6.359 -8.786 1.00 98.75 187 VAL A CA 1
ATOM 1481 C C . VAL A 1 187 ? -4.344 5.952 -9.408 1.00 98.75 187 VAL A C 1
ATOM 1483 O O . VAL A 1 187 ? -5.281 5.615 -8.684 1.00 98.75 187 VAL A O 1
ATOM 1486 N N . ASP A 1 188 ? -4.428 5.925 -10.737 1.00 98.69 188 ASP A N 1
ATOM 1487 C CA . ASP A 1 188 ? -5.637 5.524 -11.458 1.00 98.69 188 ASP A CA 1
ATOM 1488 C C . ASP A 1 188 ? -6.027 4.082 -11.104 1.00 98.69 188 ASP A C 1
ATOM 1490 O O . ASP A 1 188 ? -7.192 3.793 -10.836 1.00 98.69 188 ASP A O 1
ATOM 1494 N N . THR A 1 189 ? -5.043 3.182 -11.012 1.00 98.69 189 THR A N 1
ATOM 1495 C CA . THR A 1 189 ? -5.284 1.792 -10.608 1.00 98.69 189 THR A CA 1
ATOM 1496 C C . THR A 1 189 ? -5.711 1.693 -9.143 1.00 98.69 189 THR A C 1
ATOM 1498 O O . THR A 1 189 ? -6.608 0.914 -8.833 1.00 98.69 189 THR A O 1
ATOM 1501 N N . PHE A 1 190 ? -5.128 2.478 -8.232 1.00 98.75 190 PHE A N 1
ATOM 1502 C CA . PHE A 1 190 ? -5.561 2.503 -6.831 1.00 98.75 190 PHE A CA 1
ATOM 1503 C C . PHE A 1 190 ? -7.015 2.964 -6.700 1.00 98.75 190 PHE A C 1
ATOM 1505 O O . PHE A 1 190 ? -7.779 2.349 -5.959 1.00 98.75 190 PHE A O 1
ATOM 1512 N N . ASN A 1 191 ? -7.423 3.984 -7.458 1.00 98.62 191 ASN A N 1
ATOM 1513 C CA . ASN A 1 191 ? -8.811 4.449 -7.497 1.00 98.62 191 ASN A CA 1
ATOM 1514 C C . ASN A 1 191 ? -9.757 3.385 -8.074 1.00 98.62 191 ASN A C 1
ATOM 1516 O O . ASN A 1 191 ? -10.815 3.128 -7.496 1.00 98.62 191 ASN A O 1
ATOM 1520 N N . ASP A 1 192 ? -9.359 2.723 -9.167 1.00 98.56 192 ASP A N 1
ATOM 1521 C CA . ASP A 1 192 ? -10.116 1.612 -9.751 1.00 98.56 192 ASP A CA 1
ATOM 1522 C C . ASP A 1 192 ? -10.331 0.490 -8.720 1.00 98.56 192 ASP A C 1
ATOM 1524 O O . ASP A 1 192 ? -11.444 -0.018 -8.588 1.00 98.56 192 ASP A O 1
ATOM 1528 N N . VAL A 1 193 ? -9.296 0.112 -7.961 1.00 98.50 193 VAL A N 1
ATOM 1529 C CA . VAL A 1 193 ? -9.387 -0.938 -6.932 1.00 98.50 193 VAL A CA 1
ATOM 1530 C C . VAL A 1 193 ? -10.222 -0.481 -5.734 1.00 98.50 193 VAL A C 1
ATOM 1532 O O . VAL A 1 193 ? -11.062 -1.245 -5.266 1.00 98.50 193 VAL A O 1
ATOM 1535 N N . VAL A 1 194 ? -10.065 0.761 -5.261 1.00 98.44 194 VAL A N 1
ATOM 1536 C CA . VAL A 1 194 ? -10.913 1.304 -4.184 1.00 98.44 194 VAL A CA 1
ATOM 1537 C C . VAL A 1 194 ? -12.387 1.281 -4.582 1.00 98.44 194 VAL A C 1
ATOM 1539 O O . VAL A 1 194 ? -13.222 0.863 -3.786 1.00 98.44 194 VAL A O 1
ATOM 1542 N N . SER A 1 195 ? -12.718 1.598 -5.837 1.00 98.12 195 SER A N 1
ATOM 1543 C CA . SER A 1 195 ? -14.103 1.532 -6.327 1.00 98.12 195 SER A CA 1
ATOM 1544 C C . SER A 1 195 ? -14.731 0.129 -6.285 1.00 98.12 195 SER A C 1
ATOM 1546 O O . SER A 1 195 ? -15.945 0.002 -6.412 1.00 98.12 195 SER A O 1
ATOM 1548 N N . LYS A 1 196 ? -13.925 -0.934 -6.132 1.00 98.19 196 LYS A N 1
ATOM 1549 C CA . LYS A 1 196 ? -14.396 -2.323 -5.990 1.00 98.19 196 LYS A CA 1
ATOM 1550 C C . LYS A 1 196 ? -14.684 -2.736 -4.553 1.00 98.19 196 LYS A C 1
ATOM 1552 O O . LYS A 1 196 ? -15.310 -3.776 -4.354 1.00 98.19 196 LYS A O 1
ATOM 1557 N N . ILE A 1 197 ? -14.186 -1.981 -3.578 1.00 97.25 197 ILE A N 1
ATOM 1558 C CA . ILE A 1 197 ? -14.297 -2.307 -2.152 1.00 97.25 197 ILE A CA 1
ATOM 1559 C C . ILE A 1 197 ? -15.164 -1.316 -1.369 1.00 97.25 197 ILE A C 1
ATOM 1561 O O . ILE A 1 197 ? -15.416 -1.561 -0.192 1.00 97.25 197 ILE A O 1
ATOM 1565 N N . LEU A 1 198 ? -15.607 -0.234 -2.013 1.00 94.44 198 LEU A N 1
ATOM 1566 C CA . LEU A 1 198 ? -16.670 0.659 -1.544 1.00 94.44 198 LEU A CA 1
ATOM 1567 C C . LEU A 1 198 ? -18.043 0.132 -1.977 1.00 94.44 198 LEU A C 1
ATOM 1569 O O . LEU A 1 198 ? -18.985 0.238 -1.162 1.00 94.44 198 LEU A O 1
#

Radius of gyration: 29.57 Å; chains: 1; bounding box: 77×53×67 Å

pLDDT: mean 83.58, std 18.94, range [43.19, 98.81]